Protein AF-A0A452QLM2-F1 (afdb_monomer)

Radius of gyration: 56.86 Å; Cα contacts (8 Å, |Δi|>4): 122; chains: 1; bounding box: 123×27×184 Å

Foldseek 3Di:
DVPVVVLVVLLVVLVVVLVVLVVVLVVVLVVVVVVLVVVLVVCPPPPPDDSVVSVVVSVVVVVVVVVVSVVSNVVSVVVSVVSNVVSVVVVVVVVVVVVVVLVVVLVVLLVVLLVVLVVVCVDCCLLPNVQLVVLVVVLVVVLVVLVVVLVVLVVCVVVCDPPNPAPVVLVVSLVVSVVSLVVSLVSLVVSLVSNVVSNVVSLVVLVVSLVVSLVVSVVVVSDDNVRSCVSSVPRSVVSSVVSVVVVVVVSVVSVVVSVVVSVVSVVVSVVVSVVSNVVNVVNVVVVVVVVVVVVVVVVVVVVVVVVVVVVVVVVD

pLDDT: mean 91.91, std 6.72, range [49.38, 97.56]

Nearest PDB structures (foldseek):
  7sqc-assembly1_W0  TM=5.193E-01  e=1.456E-03  Chlamydomonas reinhardtii
  4tql-assembly1_A  TM=3.313E-01  e=5.085E-02  synthetic construct
  7sqc-assembly1_1K  TM=2.926E-01  e=1.196E+00  Chlamydomonas reinhardtii
  6mrt-assembly1_A  TM=2.199E-01  e=6.953E-01  Escherichia coli K-12
  7sqc-assembly1_1Y  TM=2.474E-01  e=9.048E+00  Chlamydomonas reinhardtii

Mean predicted aligned error: 10.93 Å

Organism: Ursus americanus (NCBI:txid9643)

InterPro domains:
  IPR028089 Domain of unknown function DUF4455 [PF14643] (2-310)

Secondary structure (DSSP, 8-state):
-HHHHHHHHHHHHHHHHHHHHHHHHHHHHHHHHHHHHHHHHHHHHH-SS-HHHHHHHHHHHHHHHHHHHHHHHHHHHHHHHHHHHHHHHHHHHHHHHHHHHHHHHHHHHHHHHHHHHHHHHHSHHHHS-HHHHHHHHHHHHHHHHHHHHHHHHHHGGGGGSTTS--HHHHHHHHHHHHHHHHHHHHHHHHHHHHHHHHHHHHHHHHHHHHHHHHHHHHHTSSS-HHHHHHHIIIIIHHHHHHHHHHHHHHHHHHHHHHHHHHHHHHHHHHHHHHHHHHHHHHHHHHHHHHHHHHHHHHHHHHHHHHHHHHHHHH--

Structure (mmCIF, N/CA/C/O backbone):
data_AF-A0A452QLM2-F1
#
_entry.id   AF-A0A452QLM2-F1
#
loop_
_atom_site.group_PDB
_atom_site.id
_atom_site.type_symbol
_atom_site.label_atom_id
_atom_site.label_alt_id
_atom_site.label_comp_id
_atom_site.label_asym_id
_atom_site.label_entity_id
_atom_site.label_seq_id
_atom_site.pdbx_PDB_ins_code
_atom_site.Cartn_x
_atom_site.Cartn_y
_atom_site.Cartn_z
_atom_site.occupancy
_atom_site.B_iso_or_equiv
_atom_site.auth_seq_id
_atom_site.auth_comp_id
_atom_site.auth_asym_id
_atom_site.auth_atom_id
_atom_site.pdbx_PDB_model_num
ATOM 1 N N . MET A 1 1 ? -24.403 10.105 29.508 1.00 52.91 1 MET A N 1
ATOM 2 C CA . MET A 1 1 ? -24.702 10.985 30.658 1.00 52.91 1 MET A CA 1
ATOM 3 C C . MET A 1 1 ? -25.970 10.545 31.390 1.00 52.91 1 MET A C 1
ATOM 5 O O . MET A 1 1 ? -25.862 10.154 32.537 1.00 52.91 1 MET A O 1
ATOM 9 N N . GLN A 1 2 ? -27.115 10.417 30.709 1.00 69.50 2 GLN A N 1
ATOM 10 C CA . GLN A 1 2 ? -28.420 10.118 31.337 1.00 69.50 2 GLN A CA 1
ATOM 11 C C . GLN A 1 2 ? -28.533 8.796 32.138 1.00 69.50 2 GLN A C 1
ATOM 13 O O . GLN A 1 2 ? -29.301 8.725 33.091 1.00 69.50 2 GLN A O 1
ATOM 18 N N . LEU A 1 3 ? -27.801 7.731 31.778 1.00 78.31 3 LEU A N 1
ATOM 19 C CA . LEU A 1 3 ? -27.913 6.423 32.455 1.00 78.31 3 LEU A CA 1
ATOM 20 C C . LEU A 1 3 ? -27.154 6.356 33.790 1.00 78.31 3 LEU A C 1
ATOM 22 O O . LEU A 1 3 ? -27.662 5.783 34.748 1.00 78.31 3 LEU A O 1
ATOM 26 N N . ALA A 1 4 ? -25.967 6.965 33.861 1.00 81.25 4 ALA A N 1
ATOM 27 C CA . ALA A 1 4 ? -25.178 7.021 35.092 1.00 81.25 4 ALA A CA 1
ATOM 28 C C . ALA A 1 4 ? -25.883 7.878 36.155 1.00 81.25 4 ALA A C 1
ATOM 30 O O . ALA A 1 4 ? -26.009 7.466 37.305 1.00 81.25 4 ALA A O 1
ATOM 31 N N . GLU A 1 5 ? -26.438 9.021 35.740 1.00 86.38 5 GLU A N 1
ATOM 32 C CA . GLU A 1 5 ? -27.254 9.891 36.595 1.00 86.38 5 GLU A CA 1
ATOM 33 C C . GLU A 1 5 ? -28.509 9.170 37.108 1.00 86.38 5 GLU A C 1
ATOM 35 O O . GLU A 1 5 ? -28.853 9.282 38.283 1.00 86.38 5 GLU A O 1
ATOM 40 N N . LYS A 1 6 ? -29.164 8.363 36.261 1.00 88.69 6 LYS A N 1
ATOM 41 C CA . LYS A 1 6 ? -30.329 7.561 36.659 1.00 88.69 6 LYS A CA 1
ATOM 42 C C . LYS A 1 6 ? -29.989 6.548 37.757 1.00 88.69 6 LYS A C 1
ATOM 44 O O . LYS A 1 6 ? -30.723 6.464 38.739 1.00 88.69 6 LYS A O 1
ATOM 49 N N . PHE A 1 7 ? -28.896 5.795 37.612 1.00 90.31 7 PHE A N 1
ATOM 50 C CA . PHE A 1 7 ? -28.472 4.839 38.643 1.00 90.31 7 PHE A CA 1
ATOM 51 C C . PHE A 1 7 ? -28.017 5.542 39.923 1.00 90.31 7 PHE A C 1
ATOM 53 O O . PHE A 1 7 ? -28.287 5.055 41.019 1.00 90.31 7 PHE A O 1
ATOM 60 N N . GLN A 1 8 ? -27.386 6.711 39.810 1.00 91.25 8 GLN A N 1
ATOM 61 C CA . GLN A 1 8 ? -27.035 7.530 40.967 1.00 91.25 8 GLN A CA 1
ATOM 62 C C . GLN A 1 8 ? -28.283 8.001 41.726 1.00 91.25 8 GLN A C 1
ATOM 64 O O . GLN A 1 8 ? -28.339 7.860 42.947 1.00 91.25 8 GLN A O 1
ATOM 69 N N . PHE A 1 9 ? -29.305 8.483 41.014 1.00 92.38 9 PHE A N 1
ATOM 70 C CA . PHE A 1 9 ? -30.576 8.890 41.610 1.00 92.38 9 PHE A CA 1
ATOM 71 C C . PHE A 1 9 ? -31.308 7.712 42.269 1.00 92.38 9 PHE A C 1
ATOM 73 O O . PHE A 1 9 ? -31.801 7.838 43.385 1.00 92.38 9 PHE A O 1
ATOM 80 N N . GLN A 1 10 ? -31.323 6.537 41.630 1.00 91.75 10 GLN A N 1
ATOM 81 C CA . GLN A 1 10 ? -31.912 5.326 42.215 1.00 91.75 10 GLN A CA 1
ATOM 82 C C . GLN A 1 10 ? -31.205 4.898 43.506 1.00 91.75 10 GLN A C 1
ATOM 84 O O . GLN A 1 10 ? -31.872 4.625 44.500 1.00 91.75 10 GLN A O 1
ATOM 89 N N . LYS A 1 11 ? -29.866 4.891 43.528 1.00 94.38 11 LYS A N 1
ATOM 90 C CA . LYS A 1 11 ? -29.089 4.575 44.739 1.00 94.38 11 LYS A CA 1
ATOM 91 C C . LYS A 1 11 ? -29.364 5.567 45.868 1.00 94.38 11 LYS A C 1
ATOM 93 O O . LYS A 1 11 ? -29.429 5.158 47.023 1.00 94.38 11 LYS A O 1
ATOM 98 N N . GLN A 1 12 ? -29.526 6.848 45.539 1.00 94.56 12 GLN A N 1
ATOM 99 C CA . GLN A 1 12 ? -29.862 7.884 46.512 1.00 94.56 12 GLN A CA 1
ATOM 100 C C . GLN A 1 12 ? -31.277 7.686 47.075 1.00 94.56 12 GLN A C 1
ATOM 102 O O . GLN A 1 12 ? -31.438 7.647 48.290 1.00 94.56 12 GLN A O 1
ATOM 107 N N . GLY A 1 13 ? -32.270 7.432 46.219 1.00 95.00 13 GLY A N 1
ATOM 108 C CA . GLY A 1 13 ? -33.637 7.142 46.661 1.00 95.00 13 GLY A CA 1
ATOM 109 C C . GLY A 1 13 ? -33.745 5.880 47.527 1.00 95.00 13 GLY A C 1
ATOM 110 O O . GLY A 1 13 ? -34.537 5.848 48.463 1.00 95.00 13 GLY A O 1
ATOM 111 N N . ILE A 1 14 ? -32.923 4.852 47.274 1.00 95.44 14 ILE A N 1
ATOM 112 C CA . ILE A 1 14 ? -32.859 3.652 48.128 1.00 95.44 14 ILE A CA 1
ATOM 113 C C . ILE A 1 14 ? -32.315 3.990 49.525 1.00 95.44 14 ILE A C 1
ATOM 115 O O . ILE A 1 14 ? -32.819 3.454 50.508 1.00 95.44 14 ILE A O 1
ATOM 119 N N . LYS A 1 15 ? -31.316 4.877 49.630 1.00 95.00 15 LYS A N 1
ATOM 120 C CA . LYS A 1 15 ? -30.782 5.329 50.927 1.00 95.00 15 LYS A CA 1
ATOM 121 C C . LYS A 1 15 ? -31.802 6.152 51.706 1.00 95.00 15 LYS A C 1
ATOM 123 O O . LYS A 1 15 ? -32.023 5.882 52.876 1.00 95.00 15 LYS A O 1
ATOM 128 N N . GLU A 1 16 ? -32.458 7.098 51.040 1.00 96.19 16 GLU A N 1
ATOM 129 C CA . GLU A 1 16 ? -33.509 7.921 51.653 1.00 96.19 16 GLU A CA 1
ATOM 130 C C . GLU A 1 16 ? -34.682 7.059 52.141 1.00 96.19 16 GLU A C 1
ATOM 132 O O . GLU A 1 16 ? -35.224 7.287 53.221 1.00 96.19 16 GLU A O 1
ATOM 137 N N . LEU A 1 17 ? -35.051 6.024 51.376 1.00 95.56 17 LEU A N 1
ATOM 138 C CA . LEU A 1 17 ? -36.063 5.053 51.787 1.00 95.56 17 LEU A CA 1
ATOM 139 C C . LEU A 1 17 ? -35.625 4.243 53.018 1.00 95.56 17 LEU A C 1
ATOM 141 O O . LEU A 1 17 ? -36.441 4.028 53.912 1.00 95.56 17 LEU A O 1
ATOM 145 N N . ASP A 1 18 ? -34.371 3.787 53.067 1.00 96.44 18 ASP A N 1
ATOM 146 C CA . ASP A 1 18 ? -33.825 3.052 54.216 1.00 96.44 18 ASP A CA 1
ATOM 147 C C . ASP A 1 18 ? -33.837 3.909 55.486 1.00 96.44 18 ASP A C 1
ATOM 149 O O . ASP A 1 18 ? -34.356 3.472 56.513 1.00 96.44 18 ASP A O 1
ATOM 153 N N . GLU A 1 19 ? -33.375 5.159 55.392 1.00 95.38 19 GLU A N 1
ATOM 154 C CA . GLU A 1 19 ? -33.403 6.132 56.490 1.00 95.38 19 GLU A CA 1
ATOM 155 C C . GLU A 1 19 ? -34.836 6.372 56.988 1.00 95.38 19 GLU A C 1
ATOM 157 O O . GLU A 1 19 ? -35.109 6.231 58.183 1.00 95.38 19 GLU A O 1
ATOM 162 N N . ALA A 1 20 ? -35.783 6.625 56.079 1.00 96.31 20 ALA A N 1
ATOM 163 C CA . ALA A 1 20 ? -37.185 6.846 56.432 1.00 96.31 20 ALA A CA 1
ATOM 164 C C . ALA A 1 20 ? -37.831 5.620 57.108 1.00 96.31 20 ALA A C 1
ATOM 166 O O . ALA A 1 20 ? -38.599 5.762 58.066 1.00 96.31 20 ALA A O 1
ATOM 167 N N . LEU A 1 21 ? -37.525 4.403 56.639 1.00 95.44 21 LEU A N 1
ATOM 168 C CA . LEU A 1 21 ? -38.015 3.160 57.244 1.00 95.44 21 LEU A CA 1
ATOM 169 C C . LEU A 1 21 ? -37.389 2.916 58.624 1.00 95.44 21 LEU A C 1
ATOM 171 O O . LEU A 1 21 ? -38.090 2.493 59.548 1.00 95.44 21 LEU A O 1
ATOM 175 N N . TYR A 1 22 ? -36.098 3.214 58.787 1.00 93.31 22 TYR A N 1
ATOM 176 C CA . TYR A 1 22 ? -35.410 3.136 60.074 1.00 93.31 22 TYR A CA 1
ATOM 177 C C . TYR A 1 22 ? -35.996 4.109 61.098 1.00 93.31 22 TYR A C 1
ATOM 179 O O . TYR A 1 22 ? -36.289 3.705 62.228 1.00 93.31 22 TYR A O 1
ATOM 187 N N . GLU A 1 23 ? -36.206 5.369 60.714 1.00 94.75 23 GLU A N 1
ATOM 188 C CA . GLU A 1 23 ? -36.804 6.392 61.575 1.00 94.75 23 GLU A CA 1
ATOM 189 C C . GLU A 1 23 ? -38.240 6.039 61.970 1.00 94.75 23 GLU A C 1
ATOM 191 O O . GLU A 1 23 ? -38.608 6.132 63.147 1.00 94.75 23 GLU A O 1
ATOM 196 N N . ALA A 1 24 ? -39.048 5.572 61.013 1.00 94.38 24 ALA A N 1
ATOM 197 C CA . ALA A 1 24 ? -40.410 5.124 61.279 1.00 94.38 24 ALA A CA 1
ATOM 198 C C . ALA A 1 24 ? -40.430 3.978 62.301 1.00 94.38 24 ALA A C 1
ATOM 200 O O . ALA A 1 24 ? -41.245 3.984 63.231 1.00 94.38 24 ALA A O 1
ATOM 201 N N . GLU A 1 25 ? -39.504 3.026 62.176 1.00 93.88 25 GLU A N 1
ATOM 202 C CA . GLU A 1 25 ? -39.452 1.869 63.061 1.00 93.88 25 GLU A CA 1
ATOM 203 C C . GLU A 1 25 ? -38.875 2.187 64.444 1.00 93.88 25 GLU A C 1
ATOM 205 O O . GLU A 1 25 ? -39.290 1.604 65.452 1.00 93.88 25 GLU A O 1
ATOM 210 N N . PHE A 1 26 ? -37.981 3.170 64.523 1.00 91.88 26 PHE A N 1
ATOM 211 C CA . PHE A 1 26 ? -37.535 3.741 65.788 1.00 91.88 26 PHE A CA 1
ATOM 212 C C . PHE A 1 26 ? -38.680 4.475 66.505 1.00 91.88 26 PHE A C 1
ATOM 214 O O . PHE A 1 26 ? -38.970 4.186 67.668 1.00 91.88 26 PHE A O 1
ATOM 221 N N . SER A 1 27 ? -39.415 5.333 65.788 1.00 94.62 27 SER A N 1
ATOM 222 C CA . SER A 1 27 ? -40.596 6.030 66.315 1.00 94.62 27 SER A CA 1
ATOM 223 C C . SER A 1 27 ? -41.670 5.052 66.807 1.00 94.62 27 SER A C 1
ATOM 225 O O . SER A 1 27 ? -42.299 5.269 67.849 1.00 94.62 27 SER A O 1
ATOM 227 N N . ARG A 1 28 ? -41.874 3.938 66.090 1.00 93.62 28 ARG A N 1
ATOM 228 C CA . ARG A 1 28 ? -42.806 2.878 66.494 1.00 93.62 28 ARG A CA 1
ATOM 229 C C . ARG A 1 28 ? -42.383 2.220 67.806 1.00 93.62 28 ARG A C 1
ATOM 231 O O . ARG A 1 28 ? -43.231 2.039 68.681 1.00 93.62 28 ARG A O 1
ATOM 238 N N . ALA A 1 29 ? -41.097 1.904 67.966 1.00 93.56 29 ALA A N 1
ATOM 239 C CA . ALA A 1 29 ? -40.564 1.325 69.198 1.00 93.56 29 ALA A CA 1
ATOM 240 C C . ALA A 1 29 ? -40.774 2.252 70.412 1.00 93.56 29 ALA A C 1
ATOM 242 O O . ALA A 1 29 ? -41.227 1.793 71.464 1.00 93.56 29 ALA A O 1
ATOM 243 N N . ASP A 1 30 ? -40.534 3.557 70.257 1.00 93.12 30 ASP A N 1
ATOM 244 C CA . ASP A 1 30 ? -40.755 4.543 71.324 1.00 93.12 30 ASP A CA 1
ATOM 245 C C . ASP A 1 30 ? -42.234 4.668 71.715 1.00 93.12 30 ASP A C 1
ATOM 247 O O . ASP A 1 30 ? -42.578 4.679 72.904 1.00 93.12 30 ASP A O 1
ATOM 251 N N . LYS A 1 31 ? -43.139 4.689 70.727 1.00 94.12 31 LYS A N 1
ATOM 252 C CA . LYS A 1 31 ? -44.588 4.694 70.977 1.00 94.12 31 LYS A CA 1
ATOM 253 C C . LYS A 1 31 ? -45.024 3.433 71.719 1.00 94.12 31 LYS A C 1
ATOM 255 O O . LYS A 1 31 ? -45.700 3.545 72.741 1.00 94.12 31 LYS A O 1
ATOM 260 N N . LEU A 1 32 ? -44.595 2.250 71.276 1.00 93.25 32 LEU A N 1
ATOM 261 C CA . LEU A 1 32 ? -44.911 0.976 71.935 1.00 93.25 32 LEU A CA 1
ATOM 262 C C . LEU A 1 32 ? -44.406 0.937 73.382 1.00 93.25 32 LEU A C 1
ATOM 264 O O . LEU A 1 32 ? -45.142 0.529 74.279 1.00 93.25 32 LEU A O 1
ATOM 268 N N . LYS A 1 33 ? -43.199 1.453 73.640 1.00 92.44 33 LYS A N 1
ATOM 269 C CA . LYS A 1 33 ? -42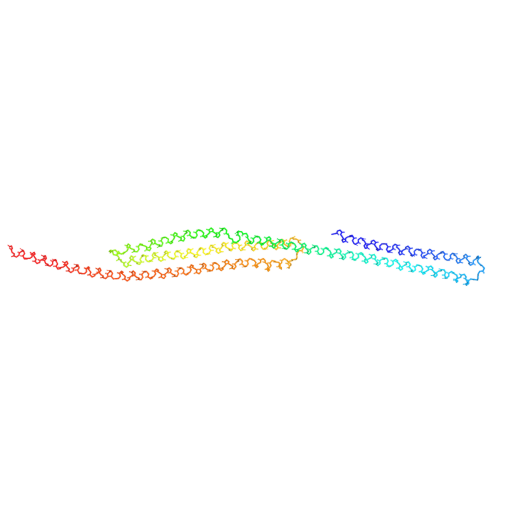.651 1.599 74.995 1.00 92.44 33 LYS A CA 1
ATOM 270 C C . LYS A 1 33 ? -43.530 2.485 75.881 1.00 92.44 33 LYS A C 1
ATOM 272 O O . LYS A 1 33 ? -43.777 2.135 77.035 1.00 92.44 33 LYS A O 1
ATOM 277 N N . SER A 1 34 ? -44.002 3.622 75.366 1.00 93.38 34 SER A N 1
ATOM 278 C CA . SER A 1 34 ? -44.894 4.520 76.116 1.00 93.38 34 SER A CA 1
ATOM 279 C C . SER A 1 34 ? -46.239 3.862 76.449 1.00 93.38 34 SER A C 1
ATOM 281 O O . SER A 1 34 ? -46.730 3.984 77.571 1.00 93.38 34 SER A O 1
ATOM 283 N N . VAL A 1 35 ? -46.792 3.097 75.503 1.00 93.56 35 VAL A N 1
ATOM 284 C CA . VAL A 1 35 ? -48.049 2.362 75.665 1.00 93.56 35 VAL A CA 1
ATOM 285 C C . VAL A 1 35 ? -47.899 1.261 76.712 1.00 93.56 35 VAL A C 1
ATOM 287 O O . VAL A 1 35 ? -48.704 1.202 77.638 1.00 93.56 35 VAL A O 1
ATOM 290 N N . LEU A 1 36 ? -46.843 0.444 76.630 1.00 91.81 36 LEU A N 1
ATOM 291 C CA . LEU A 1 36 ? -46.572 -0.611 77.611 1.00 91.81 36 LEU A CA 1
ATOM 292 C C . LEU A 1 36 ? -46.442 -0.047 79.030 1.00 91.81 36 LEU A C 1
ATOM 294 O O . LEU A 1 36 ? -47.068 -0.575 79.942 1.00 91.81 36 LEU A O 1
ATOM 298 N N . LYS A 1 37 ? -45.718 1.067 79.217 1.00 91.56 37 LYS A N 1
ATOM 299 C CA . LYS A 1 37 ? -45.625 1.747 80.524 1.00 91.56 37 LYS A CA 1
ATOM 300 C C . LYS A 1 37 ? -46.993 2.162 81.065 1.00 91.56 37 LYS A C 1
ATOM 302 O O . LYS A 1 37 ? -47.294 1.905 82.224 1.00 91.56 37 LYS A O 1
ATOM 307 N N . LYS A 1 38 ? -47.839 2.755 80.220 1.00 93.25 38 LYS A N 1
ATOM 308 C CA . LYS A 1 38 ? -49.197 3.152 80.610 1.00 93.25 38 LYS A CA 1
ATOM 309 C C . LYS A 1 38 ? -50.039 1.945 81.037 1.00 93.25 38 LYS A C 1
ATOM 311 O O . LYS A 1 38 ? -50.770 2.027 82.018 1.00 93.25 38 LYS A O 1
ATOM 316 N N . TYR A 1 39 ? -49.944 0.827 80.316 1.00 89.75 39 TYR A N 1
ATOM 317 C CA . TYR A 1 39 ? -50.685 -0.386 80.663 1.00 89.75 39 TYR A CA 1
ATOM 318 C C . TYR A 1 39 ? -50.158 -1.070 81.928 1.00 89.75 39 TYR A C 1
ATOM 320 O O . TYR A 1 39 ? -50.979 -1.589 82.678 1.00 89.75 39 TYR A O 1
ATOM 328 N N . VAL A 1 40 ? -48.852 -1.006 82.223 1.00 91.44 40 VAL A N 1
ATOM 329 C CA . VAL A 1 40 ? -48.303 -1.433 83.528 1.00 91.44 40 VAL A CA 1
ATOM 330 C C . VAL A 1 40 ? -49.020 -0.696 84.657 1.00 91.44 40 VAL A C 1
ATOM 332 O O . VAL A 1 40 ? -49.598 -1.338 85.527 1.00 91.44 40 VAL A O 1
ATOM 335 N N . GLU A 1 41 ? -49.060 0.640 84.601 1.00 89.12 41 GLU A N 1
ATOM 336 C CA . GLU A 1 41 ? -49.680 1.464 85.648 1.00 89.12 41 GLU A CA 1
ATOM 337 C C . GLU A 1 41 ? -51.180 1.192 85.814 1.00 89.12 41 GLU A C 1
ATOM 339 O O . GLU A 1 41 ? -51.704 1.237 86.927 1.00 89.12 41 GLU A O 1
ATOM 344 N N . ILE A 1 42 ? -51.893 0.945 84.710 1.00 89.31 42 ILE A N 1
ATOM 345 C CA . ILE A 1 42 ? -53.324 0.622 84.747 1.00 89.31 42 ILE A CA 1
ATOM 346 C C . ILE A 1 42 ? -53.526 -0.749 85.394 1.00 89.31 42 ILE A C 1
ATOM 348 O O . ILE A 1 42 ? -54.303 -0.862 86.337 1.00 89.31 42 ILE A O 1
ATOM 352 N N . ILE A 1 43 ? -52.808 -1.774 84.928 1.00 87.88 43 ILE A N 1
ATOM 353 C CA . ILE A 1 43 ? -52.969 -3.150 85.407 1.00 87.88 43 ILE A CA 1
ATOM 354 C C . ILE A 1 43 ? -52.548 -3.262 86.879 1.00 87.88 43 ILE A C 1
ATOM 356 O O . ILE A 1 43 ? -53.263 -3.904 87.644 1.00 87.88 43 ILE A O 1
ATOM 360 N N . GLU A 1 44 ? -51.477 -2.590 87.315 1.00 85.88 44 GLU A N 1
ATOM 361 C CA . GLU A 1 44 ? -51.093 -2.523 88.737 1.00 85.88 44 GLU A CA 1
ATOM 362 C C . GLU A 1 44 ? -52.213 -1.939 89.620 1.00 85.88 44 GLU A C 1
ATOM 364 O O . GLU A 1 44 ? -52.372 -2.360 90.762 1.00 85.88 44 GLU A O 1
ATOM 369 N N . LYS A 1 45 ? -53.004 -0.985 89.107 1.00 86.38 45 LYS A N 1
ATOM 370 C CA . LYS A 1 45 ?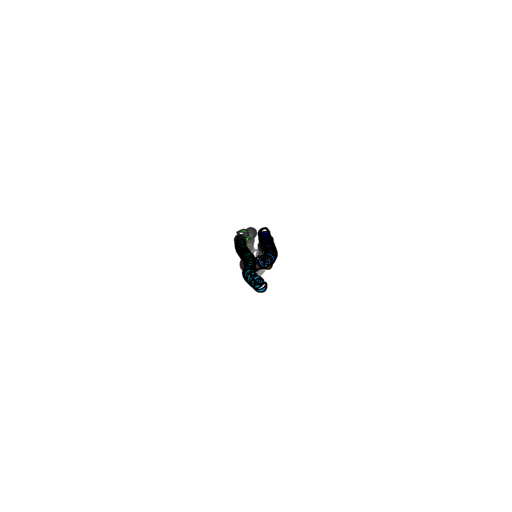 -54.078 -0.319 89.868 1.00 86.38 45 LYS A CA 1
ATOM 371 C C . LYS A 1 45 ? -55.417 -1.049 89.827 1.00 86.38 45 LYS A C 1
ATOM 373 O O . LYS A 1 45 ? -56.204 -0.904 90.758 1.00 86.38 45 LYS A O 1
ATOM 378 N N . THR A 1 46 ? -55.721 -1.756 88.739 1.00 85.00 46 THR A N 1
ATOM 379 C CA . THR A 1 46 ? -57.062 -2.322 88.505 1.00 85.00 46 THR A CA 1
ATOM 380 C C . THR A 1 46 ? -57.117 -3.840 88.572 1.00 85.00 46 THR A C 1
ATOM 382 O O . THR A 1 46 ? -58.211 -4.393 88.661 1.00 85.00 46 THR A O 1
ATOM 385 N N . SER A 1 47 ? -55.982 -4.534 88.480 1.00 76.06 47 SER A N 1
ATOM 386 C CA . SER A 1 47 ? -55.957 -5.996 88.551 1.00 76.06 47 SER A CA 1
ATOM 387 C C . SER A 1 47 ? -55.779 -6.485 89.989 1.00 76.06 47 SER A C 1
ATOM 389 O O . SER A 1 47 ? -55.101 -5.858 90.794 1.00 76.06 47 SER A O 1
ATOM 391 N N . TYR A 1 48 ? -56.354 -7.647 90.302 1.00 81.06 48 TYR A N 1
ATOM 392 C CA . TYR A 1 48 ? -56.123 -8.360 91.566 1.00 81.06 48 TYR A CA 1
ATOM 393 C C . TYR A 1 48 ? -54.802 -9.161 91.562 1.00 81.06 48 TYR A C 1
ATOM 395 O O . TYR A 1 48 ? -54.635 -10.079 92.363 1.00 81.06 48 TYR A O 1
ATOM 403 N N . LEU A 1 49 ? -53.887 -8.875 90.627 1.00 80.75 49 LEU A N 1
ATOM 404 C CA . LEU A 1 49 ? -52.601 -9.562 90.498 1.00 80.75 49 LEU A CA 1
ATOM 405 C C . LEU A 1 49 ? -51.562 -8.936 91.432 1.00 80.75 49 LEU A C 1
ATOM 407 O O . LEU A 1 49 ? -51.538 -7.723 91.636 1.00 80.75 49 LEU A O 1
ATOM 411 N N . MET A 1 50 ? -50.657 -9.762 91.959 1.00 82.81 50 MET A N 1
ATOM 412 C CA . MET A 1 50 ? -49.494 -9.257 92.685 1.00 82.81 50 MET A CA 1
ATOM 413 C C . MET A 1 50 ? -48.551 -8.553 91.706 1.00 82.81 50 MET A C 1
ATOM 415 O O . MET A 1 50 ? -48.403 -8.968 90.556 1.00 82.81 50 MET A O 1
ATOM 419 N N . GLN A 1 51 ? -47.869 -7.507 92.169 1.00 83.50 51 GLN A N 1
ATOM 420 C CA . GLN A 1 51 ? -46.972 -6.689 91.345 1.00 83.50 51 GLN A CA 1
ATOM 421 C C . GLN A 1 51 ? -45.994 -7.506 90.461 1.00 83.50 51 GLN A C 1
ATOM 423 O O . GLN A 1 51 ? -45.877 -7.209 89.271 1.00 83.50 51 GL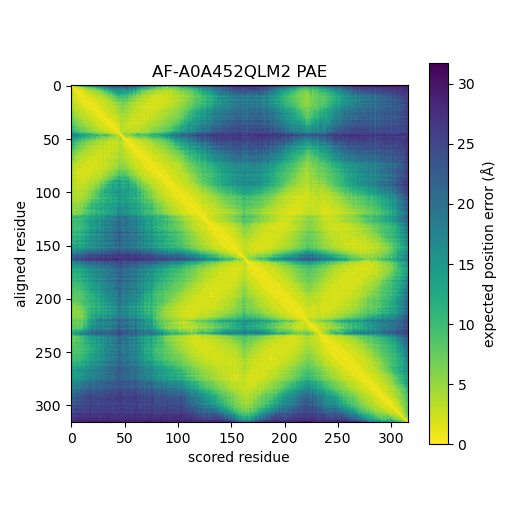N A O 1
ATOM 428 N N . PRO A 1 52 ? -45.344 -8.582 90.962 1.00 86.94 52 PRO A N 1
ATOM 429 C CA . PRO A 1 52 ? -44.457 -9.415 90.145 1.00 86.94 52 PRO A CA 1
ATOM 430 C C . PRO A 1 52 ? -45.150 -10.094 88.954 1.00 86.94 52 PRO A C 1
ATOM 432 O O . PRO A 1 52 ? -44.526 -10.280 87.907 1.00 86.94 52 PRO A O 1
ATOM 435 N N . ASP A 1 53 ? -46.428 -10.448 89.089 1.00 86.94 53 ASP A N 1
ATOM 436 C CA . ASP A 1 53 ? -47.195 -11.127 88.042 1.00 86.94 53 ASP A CA 1
ATOM 437 C C . ASP A 1 53 ? -47.599 -10.156 86.926 1.00 86.94 53 ASP A C 1
ATOM 439 O O . ASP A 1 53 ? -47.543 -10.511 85.747 1.00 86.94 53 ASP A O 1
ATOM 443 N N . VAL A 1 54 ? -47.897 -8.898 87.276 1.00 86.38 54 VAL A N 1
ATOM 444 C CA . VAL A 1 54 ? -48.122 -7.814 86.304 1.00 86.38 54 VAL A CA 1
ATOM 445 C C . VAL A 1 54 ? -46.860 -7.560 85.474 1.00 86.38 54 VAL A C 1
ATOM 447 O O . VAL A 1 54 ? -46.925 -7.513 84.244 1.00 86.38 54 VAL A O 1
ATOM 450 N N . TYR A 1 55 ? -45.690 -7.479 86.116 1.00 87.50 55 TYR A N 1
ATOM 451 C CA . TYR A 1 55 ? -44.417 -7.325 85.404 1.00 87.50 55 TYR A CA 1
ATOM 452 C C . TYR A 1 55 ? -44.081 -8.533 84.523 1.00 87.50 55 TYR A C 1
ATOM 454 O O . TYR A 1 55 ? -43.573 -8.348 83.418 1.00 87.50 55 TYR A O 1
ATOM 462 N N . ARG A 1 56 ? -44.380 -9.766 84.959 1.00 90.31 56 ARG A N 1
ATOM 463 C CA . ARG A 1 56 ? -44.197 -10.973 84.130 1.00 90.31 56 ARG A CA 1
ATOM 464 C C . ARG A 1 56 ? -45.074 -10.954 82.881 1.00 90.31 56 ARG A C 1
ATOM 466 O O . ARG A 1 56 ? -44.573 -11.255 81.796 1.00 90.31 56 ARG A O 1
ATOM 473 N N . LEU A 1 57 ? -46.344 -10.573 83.017 1.00 89.31 57 LEU A N 1
ATOM 474 C CA . LEU A 1 57 ? -47.265 -10.440 81.887 1.00 89.31 57 LEU A CA 1
ATOM 475 C C . LEU A 1 57 ? -46.745 -9.408 80.877 1.00 89.31 57 LEU A C 1
ATOM 477 O O . LEU A 1 57 ? -46.606 -9.712 79.693 1.00 89.31 57 LEU A O 1
ATOM 481 N N . ILE A 1 58 ? -46.376 -8.219 81.358 1.00 90.81 58 ILE A N 1
ATOM 482 C CA . ILE A 1 58 ? -45.868 -7.138 80.508 1.00 90.81 58 ILE A CA 1
ATOM 483 C C . ILE A 1 58 ? -44.543 -7.517 79.848 1.00 90.81 58 ILE A C 1
ATOM 485 O O . ILE A 1 58 ? -44.359 -7.232 78.670 1.00 90.81 58 ILE A O 1
ATOM 489 N N . ASN A 1 59 ? -43.632 -8.181 80.561 1.00 90.44 59 ASN A N 1
ATOM 490 C CA . ASN A 1 59 ? -42.383 -8.657 79.965 1.00 90.44 59 ASN A CA 1
ATOM 491 C C . ASN A 1 59 ? -42.626 -9.687 78.862 1.00 90.44 59 ASN A C 1
ATOM 493 O O . ASN A 1 59 ? -41.923 -9.665 77.855 1.00 90.44 59 ASN A O 1
ATOM 497 N N . THR A 1 60 ? -43.615 -10.567 79.030 1.00 93.19 60 THR A N 1
ATOM 498 C CA . THR A 1 60 ? -43.974 -11.560 78.009 1.00 93.19 60 THR A CA 1
ATOM 499 C C . THR A 1 60 ? -44.489 -10.865 76.748 1.00 93.19 60 THR A C 1
ATOM 501 O O . THR A 1 60 ? -44.002 -11.138 75.652 1.00 93.19 60 THR A O 1
ATOM 504 N N . GLU A 1 61 ? -45.387 -9.890 76.903 1.00 92.25 61 GLU A N 1
ATOM 505 C CA . GLU A 1 61 ? -45.921 -9.109 75.782 1.00 92.25 61 GLU A CA 1
ATOM 506 C C . GLU A 1 61 ? -44.836 -8.246 75.113 1.00 92.25 61 GLU A C 1
ATOM 508 O O . GLU A 1 61 ? -44.696 -8.220 73.889 1.00 92.25 61 GLU A O 1
ATOM 513 N N . ALA A 1 62 ? -43.987 -7.595 75.915 1.00 92.50 62 ALA A N 1
ATOM 514 C CA . ALA A 1 62 ? -42.845 -6.830 75.429 1.00 92.50 62 ALA A CA 1
ATOM 515 C C . ALA A 1 62 ? -41.863 -7.711 74.646 1.00 92.50 62 ALA A C 1
ATOM 517 O O . ALA A 1 62 ? -41.298 -7.256 73.653 1.00 92.50 62 ALA A O 1
ATOM 518 N N . MET A 1 63 ? -41.669 -8.971 75.048 1.00 93.44 63 MET A N 1
ATOM 519 C CA . MET A 1 63 ? -40.823 -9.920 74.325 1.00 93.44 63 MET A CA 1
ATOM 520 C C . MET A 1 63 ? -41.389 -10.235 72.935 1.00 93.44 63 MET A C 1
ATOM 522 O O . MET A 1 63 ? -40.641 -10.168 71.959 1.00 93.44 63 MET A O 1
ATOM 526 N N . VAL A 1 64 ? -42.696 -10.500 72.826 1.00 94.06 64 VAL A N 1
ATOM 527 C CA . VAL A 1 64 ? -43.376 -10.738 71.537 1.00 94.06 64 VAL A CA 1
ATOM 528 C C . VAL A 1 64 ? -43.250 -9.515 70.621 1.00 94.06 64 VAL A C 1
ATOM 530 O O . VAL A 1 64 ? -42.864 -9.637 69.456 1.00 94.06 64 VAL A O 1
ATOM 533 N N . ILE A 1 65 ? -43.492 -8.318 71.161 1.00 93.75 65 ILE A N 1
ATOM 534 C CA . ILE A 1 65 ? -43.366 -7.053 70.427 1.00 93.75 65 ILE A CA 1
ATOM 535 C C . ILE A 1 65 ? -41.921 -6.814 69.968 1.00 93.75 65 ILE A C 1
ATOM 537 O O . ILE A 1 65 ? -41.685 -6.464 68.810 1.00 93.75 65 ILE A O 1
ATOM 541 N N . ASN A 1 66 ? -40.940 -7.030 70.846 1.00 93.38 66 ASN A N 1
ATOM 542 C CA . ASN A 1 66 ? -39.522 -6.882 70.516 1.00 93.38 66 ASN A CA 1
ATOM 543 C C . ASN A 1 66 ? -39.097 -7.856 69.415 1.00 93.38 66 ASN A C 1
ATOM 545 O O . ASN A 1 66 ? -38.336 -7.484 68.523 1.00 93.38 66 ASN A O 1
ATOM 549 N N . GLN A 1 67 ? -39.613 -9.084 69.436 1.00 94.69 67 GLN A N 1
ATOM 550 C CA . GLN A 1 67 ? -39.338 -10.073 68.402 1.00 94.69 67 GLN A CA 1
ATOM 551 C C . GLN A 1 67 ? -39.892 -9.634 67.037 1.00 94.69 67 GLN A C 1
ATOM 553 O O . GLN A 1 67 ? -39.196 -9.764 66.028 1.00 94.69 67 GLN A O 1
ATOM 558 N N . ALA A 1 68 ? -41.083 -9.028 67.003 1.00 93.62 68 ALA A N 1
ATOM 559 C CA . ALA A 1 68 ? -41.642 -8.435 65.788 1.00 93.62 68 ALA A CA 1
ATOM 560 C C . ALA A 1 68 ? -40.838 -7.212 65.300 1.00 93.62 68 ALA A C 1
ATOM 562 O O . ALA A 1 68 ? -40.556 -7.104 64.108 1.00 93.62 68 ALA A O 1
ATOM 563 N N . LEU A 1 69 ? -40.412 -6.317 66.202 1.00 93.56 69 LEU A N 1
ATOM 564 C CA . LEU A 1 69 ? -39.559 -5.163 65.869 1.00 93.56 69 LEU A CA 1
ATOM 565 C C . LEU A 1 69 ? -38.210 -5.601 65.279 1.00 93.56 69 LEU A C 1
ATOM 567 O O . LEU A 1 69 ? -37.749 -5.035 64.288 1.00 93.56 69 LEU A O 1
ATOM 571 N N . LEU A 1 70 ? -37.580 -6.628 65.854 1.00 93.75 70 LEU A N 1
ATOM 572 C CA . LEU A 1 70 ? -36.344 -7.205 65.320 1.00 93.75 70 LEU A CA 1
ATOM 573 C C . LEU A 1 70 ? -36.566 -7.854 63.949 1.00 93.75 70 LEU A C 1
ATOM 575 O O . LEU A 1 70 ? -35.730 -7.694 63.059 1.00 93.75 70 LEU A O 1
ATOM 579 N N . GLY A 1 71 ? -37.691 -8.552 63.766 1.00 95.75 71 GLY A N 1
ATOM 580 C CA . GLY A 1 71 ? -38.098 -9.105 62.474 1.00 95.75 71 GLY A CA 1
ATOM 581 C C . GLY A 1 71 ? -38.241 -8.024 61.403 1.00 95.75 71 GLY A C 1
ATOM 582 O O . GLY A 1 71 ? -37.672 -8.153 60.322 1.00 95.75 71 GLY A O 1
ATOM 583 N N . ASN A 1 72 ? -38.910 -6.920 61.733 1.00 94.75 72 ASN A N 1
ATOM 584 C CA . ASN A 1 72 ? -39.079 -5.783 60.834 1.00 94.75 72 ASN A CA 1
ATOM 585 C C . ASN A 1 72 ? -37.755 -5.097 60.496 1.00 94.75 72 ASN A C 1
ATOM 587 O O . ASN A 1 72 ? -37.484 -4.862 59.324 1.00 94.75 72 ASN A O 1
ATOM 591 N N . ARG A 1 73 ? -36.890 -4.831 61.484 1.00 93.50 73 ARG A N 1
ATOM 592 C CA . ARG A 1 73 ? -35.552 -4.264 61.229 1.00 93.50 73 ARG A CA 1
ATOM 593 C C . ARG A 1 73 ? -34.723 -5.155 60.308 1.00 93.50 73 ARG A C 1
ATOM 595 O O . ARG A 1 73 ? -34.061 -4.657 59.405 1.00 93.50 73 ARG A O 1
ATOM 602 N N . ARG A 1 74 ? -34.794 -6.478 60.498 1.00 95.62 74 ARG A N 1
ATOM 603 C CA . ARG A 1 74 ? -34.147 -7.441 59.599 1.00 95.62 74 ARG A CA 1
ATOM 604 C C . ARG A 1 74 ? -34.742 -7.385 58.192 1.00 95.62 74 ARG A C 1
ATOM 606 O O . ARG A 1 74 ? -33.987 -7.426 57.229 1.00 95.62 74 ARG A O 1
ATOM 613 N N . ALA A 1 75 ? -36.064 -7.274 58.068 1.00 95.81 75 ALA A N 1
ATOM 614 C CA . ALA A 1 75 ? -36.733 -7.153 56.776 1.00 95.81 75 ALA A CA 1
ATOM 615 C C . ALA A 1 75 ? -36.369 -5.846 56.049 1.00 95.81 75 ALA A C 1
ATOM 617 O O . ALA A 1 75 ? -36.115 -5.889 54.850 1.00 95.81 75 ALA A O 1
ATOM 618 N N . ILE A 1 76 ? -36.278 -4.717 56.765 1.00 95.06 76 ILE A N 1
ATOM 619 C CA . ILE A 1 76 ? -35.825 -3.423 56.225 1.00 95.06 76 ILE A CA 1
ATOM 620 C C . ILE A 1 76 ? -34.386 -3.547 55.708 1.00 95.06 76 ILE A C 1
ATOM 622 O O . ILE A 1 76 ? -34.130 -3.257 54.542 1.00 95.06 76 ILE A O 1
ATOM 626 N N . ALA A 1 77 ? -33.470 -4.083 56.522 1.00 94.75 77 ALA A N 1
ATOM 627 C CA . ALA A 1 77 ? -32.083 -4.294 56.105 1.00 94.75 77 ALA A CA 1
ATOM 628 C C . ALA A 1 77 ? -31.975 -5.227 54.883 1.00 94.75 77 ALA A C 1
ATOM 630 O O . ALA A 1 77 ? -31.203 -4.965 53.962 1.00 94.75 77 ALA A O 1
ATOM 631 N N . GLN A 1 78 ? -32.774 -6.299 54.838 1.00 96.88 78 GLN A N 1
ATOM 632 C CA . GLN A 1 78 ? -32.804 -7.207 53.692 1.00 96.88 78 GLN A CA 1
ATOM 633 C C . GLN A 1 78 ? -33.360 -6.528 52.435 1.00 96.88 78 GLN A C 1
ATOM 635 O O . GLN A 1 78 ? -32.843 -6.750 51.342 1.00 96.88 78 GLN A O 1
ATOM 640 N N . LEU A 1 79 ? -34.397 -5.697 52.576 1.00 96.31 79 LEU A N 1
ATOM 641 C CA . LEU A 1 79 ? -34.958 -4.922 51.474 1.00 96.31 79 LEU A CA 1
ATOM 642 C C . LEU A 1 79 ? -33.908 -3.975 50.887 1.00 96.31 79 LEU A C 1
ATOM 644 O O . LEU A 1 79 ? -33.741 -3.950 49.669 1.00 96.31 79 LEU A O 1
ATOM 648 N N . PHE A 1 80 ? -33.172 -3.253 51.736 1.00 95.38 80 PHE A N 1
ATOM 649 C CA . PHE A 1 80 ? -32.084 -2.380 51.301 1.00 95.38 80 PHE A CA 1
ATOM 650 C C . PHE A 1 80 ? -31.028 -3.147 50.498 1.00 95.38 80 PHE A C 1
ATOM 652 O O . PHE A 1 80 ? -30.685 -2.739 49.388 1.00 95.38 80 PHE A O 1
ATOM 659 N N . ILE A 1 81 ? -30.561 -4.287 51.021 1.00 96.12 81 ILE A N 1
ATOM 660 C CA . ILE A 1 81 ? -29.573 -5.136 50.339 1.00 96.12 81 ILE A CA 1
ATOM 661 C C . ILE A 1 81 ? -30.102 -5.587 48.976 1.00 96.12 81 ILE A C 1
ATOM 663 O O . ILE A 1 81 ? -29.425 -5.385 47.972 1.00 96.12 81 ILE A O 1
ATOM 667 N N . ASN A 1 82 ? -31.321 -6.128 48.923 1.00 96.75 82 ASN A N 1
ATOM 668 C CA . ASN A 1 82 ? -31.907 -6.641 47.684 1.00 96.75 82 ASN A CA 1
ATOM 669 C C . ASN A 1 82 ? -32.075 -5.541 46.625 1.00 96.75 82 ASN A C 1
ATOM 671 O O . ASN A 1 82 ? -31.783 -5.761 45.451 1.00 96.75 82 ASN A O 1
ATOM 675 N N . LEU A 1 83 ? -32.538 -4.351 47.025 1.00 96.31 83 LEU A N 1
ATOM 676 C CA . LEU A 1 83 ? -32.707 -3.217 46.114 1.00 96.31 83 LEU A CA 1
ATOM 677 C C . LEU A 1 83 ? -31.359 -2.691 45.611 1.00 96.31 83 LEU A C 1
ATOM 679 O O . LEU A 1 83 ? -31.215 -2.396 44.421 1.00 96.31 83 LEU A O 1
ATOM 683 N N . MET A 1 84 ? -30.367 -2.588 46.498 1.00 94.88 84 MET A N 1
ATOM 684 C CA . MET A 1 84 ? -29.023 -2.149 46.132 1.00 94.88 84 MET A CA 1
ATOM 685 C C . MET A 1 84 ? -28.357 -3.149 45.182 1.00 94.88 84 MET A C 1
ATOM 687 O O . MET A 1 84 ? -27.803 -2.748 44.159 1.00 94.88 84 MET A O 1
ATOM 691 N N . GLU A 1 85 ? -28.458 -4.446 45.476 1.00 95.75 85 GLU A N 1
ATOM 692 C CA . GLU A 1 85 ? -27.922 -5.519 44.640 1.00 95.75 85 GLU A CA 1
ATOM 693 C C . GLU A 1 85 ? -28.569 -5.525 43.253 1.00 95.75 85 GLU A C 1
ATOM 695 O O . GLU A 1 85 ? -27.854 -5.486 42.252 1.00 95.75 85 GLU A O 1
ATOM 700 N N . ALA A 1 86 ? -29.902 -5.487 43.176 1.00 95.25 86 ALA A N 1
ATOM 701 C CA . ALA A 1 86 ? -30.616 -5.442 41.902 1.00 95.25 86 ALA A CA 1
ATOM 702 C C . ALA A 1 86 ? -30.223 -4.212 41.062 1.00 95.25 86 ALA A C 1
ATOM 704 O O . ALA A 1 86 ? -30.026 -4.317 39.850 1.00 95.25 86 ALA A O 1
ATOM 705 N N . THR A 1 87 ? -30.045 -3.052 41.704 1.00 94.75 87 THR A N 1
ATOM 706 C CA . THR A 1 87 ? -29.609 -1.820 41.026 1.00 94.75 87 THR A CA 1
ATOM 707 C C . THR A 1 87 ? -28.186 -1.954 40.479 1.00 94.75 87 THR A C 1
ATOM 709 O O . THR A 1 87 ? -27.923 -1.570 39.339 1.00 94.75 87 THR A O 1
ATOM 712 N N . LEU A 1 88 ? -27.264 -2.528 41.258 1.00 93.69 88 LEU A N 1
ATOM 713 C CA . LEU A 1 88 ? -25.880 -2.760 40.830 1.00 93.69 88 LEU A CA 1
ATOM 714 C C . LEU A 1 88 ? -25.788 -3.793 39.701 1.00 93.69 88 LEU A C 1
ATOM 716 O O . LEU A 1 88 ? -25.030 -3.593 38.751 1.00 93.69 88 LEU A O 1
ATOM 720 N N . GLN A 1 89 ? -26.569 -4.873 39.766 1.00 95.31 89 GLN A N 1
ATOM 721 C CA . GLN A 1 89 ? -26.645 -5.869 38.695 1.00 95.31 89 GLN A CA 1
ATOM 722 C C . GLN A 1 89 ? -27.128 -5.231 37.388 1.00 95.31 89 GLN A C 1
ATOM 724 O O . GLN A 1 89 ? -26.485 -5.393 36.349 1.00 95.31 89 GLN A O 1
ATOM 729 N N . GLN A 1 90 ? -28.187 -4.419 37.446 1.00 93.44 90 GLN A N 1
ATOM 730 C CA . GLN A 1 90 ? -28.707 -3.718 36.273 1.00 93.44 90 GLN A CA 1
ATOM 731 C C . GLN A 1 90 ? -27.689 -2.731 35.673 1.00 93.44 90 GLN A C 1
ATOM 733 O O . GLN A 1 90 ? -27.588 -2.601 34.447 1.00 93.44 90 GLN A O 1
ATOM 738 N N . GLU A 1 91 ? -26.921 -2.033 36.512 1.00 93.31 91 GLU A N 1
ATOM 739 C CA . GLU A 1 91 ? -25.849 -1.135 36.071 1.00 93.31 91 GLU A CA 1
ATOM 740 C C . GLU A 1 91 ? -24.728 -1.902 35.357 1.00 93.31 91 GLU A C 1
ATOM 742 O O . GLU A 1 91 ? -24.325 -1.520 34.253 1.00 93.31 91 GLU A O 1
ATOM 747 N N . LEU A 1 92 ? -24.277 -3.021 35.933 1.00 93.50 92 LEU A N 1
ATOM 748 C CA . LEU A 1 92 ? -23.261 -3.887 35.333 1.00 93.50 92 LEU A CA 1
ATOM 749 C C . LEU A 1 92 ? -23.712 -4.453 33.983 1.00 93.50 92 LEU A C 1
ATOM 751 O O . LEU A 1 92 ? -22.948 -4.423 33.017 1.00 93.50 92 LEU A O 1
ATOM 755 N N . GLU A 1 93 ? -24.945 -4.947 33.888 1.00 94.12 93 GLU A N 1
ATOM 756 C CA . GLU A 1 93 ? -25.517 -5.450 32.635 1.00 94.12 93 GLU A CA 1
ATOM 757 C C . GLU A 1 93 ? -25.605 -4.357 31.569 1.00 94.12 93 GLU A C 1
ATOM 759 O O . GLU A 1 93 ? -25.231 -4.575 30.414 1.00 94.12 93 GLU A O 1
ATOM 764 N N . SER A 1 94 ? -26.041 -3.158 31.962 1.00 91.75 94 SER A N 1
ATOM 765 C CA . SER A 1 94 ? -26.120 -2.001 31.068 1.00 91.75 94 SER A CA 1
ATOM 766 C C . SER A 1 94 ? -24.739 -1.600 30.550 1.00 91.75 94 SER A C 1
ATOM 768 O O . SER A 1 94 ? -24.583 -1.338 29.356 1.00 91.75 94 SER A O 1
ATOM 770 N N . HIS A 1 95 ? -23.727 -1.597 31.422 1.00 91.81 95 HIS A N 1
ATOM 771 C CA . HIS A 1 95 ? -22.348 -1.294 31.049 1.00 91.81 95 HIS A CA 1
ATOM 772 C C . HIS A 1 95 ? -21.767 -2.351 30.101 1.00 91.81 95 HIS A C 1
ATOM 774 O O . HIS A 1 95 ? -21.234 -2.004 29.049 1.00 91.81 95 HIS A O 1
ATOM 780 N N . ARG A 1 96 ? -21.950 -3.644 30.403 1.00 93.50 96 ARG A N 1
ATOM 781 C CA . ARG A 1 96 ? -21.527 -4.748 29.521 1.00 93.50 96 ARG A CA 1
ATOM 782 C C . ARG A 1 96 ? -22.188 -4.669 28.150 1.00 93.50 96 ARG A C 1
ATOM 784 O O . ARG A 1 96 ? -21.520 -4.833 27.133 1.00 93.50 96 ARG A O 1
ATOM 791 N N . ARG A 1 97 ? -23.494 -4.389 28.109 1.00 95.25 97 ARG A N 1
ATOM 792 C CA . ARG A 1 97 ? -24.232 -4.231 26.853 1.00 95.25 97 ARG A CA 1
ATOM 793 C C . ARG A 1 97 ? -23.720 -3.043 26.048 1.00 95.25 97 ARG A C 1
ATOM 795 O O . ARG A 1 97 ? -23.546 -3.174 24.841 1.00 95.25 97 ARG A O 1
ATOM 802 N N . TRP A 1 98 ? -23.480 -1.903 26.696 1.00 92.75 98 TRP A N 1
ATOM 803 C CA . TRP A 1 98 ? -22.869 -0.746 26.042 1.00 92.75 98 TRP A CA 1
ATOM 804 C C . TRP A 1 98 ? -21.518 -1.131 25.436 1.00 92.75 98 TRP A C 1
ATOM 806 O O . TRP A 1 98 ? -21.282 -0.846 24.264 1.00 92.75 98 TRP A O 1
ATOM 816 N N . GLN A 1 99 ? -20.671 -1.828 26.202 1.00 93.81 99 GLN A N 1
ATOM 817 C CA . GLN A 1 99 ? -19.328 -2.209 25.759 1.00 93.81 99 GLN A CA 1
ATOM 818 C C . GLN A 1 99 ? -19.395 -3.106 24.528 1.00 93.81 99 GLN A C 1
ATOM 820 O O . GLN A 1 99 ? -18.778 -2.791 23.517 1.00 93.81 99 GLN A O 1
ATOM 825 N N . GLY A 1 100 ? -20.251 -4.131 24.553 1.00 95.25 100 GLY A N 1
ATOM 826 C CA . GLY A 1 100 ? -20.462 -4.998 23.394 1.00 95.25 100 GLY A CA 1
ATOM 827 C C . GLY A 1 100 ? -20.980 -4.250 22.160 1.00 95.25 100 GLY A C 1
ATOM 828 O O . GLY A 1 100 ? -20.551 -4.534 21.043 1.00 95.25 100 GLY A O 1
ATOM 829 N N . LEU A 1 101 ? -21.866 -3.261 22.337 1.00 95.38 101 LEU A N 1
ATOM 830 C CA . LEU A 1 101 ? -22.340 -2.428 21.226 1.00 95.38 101 LEU A CA 1
ATOM 831 C C . LEU A 1 101 ? -21.221 -1.573 20.631 1.00 95.38 101 LEU A C 1
ATOM 833 O O . LEU A 1 101 ? -21.159 -1.416 19.411 1.00 95.38 101 LEU A O 1
ATOM 837 N N . VAL A 1 102 ? -20.336 -1.031 21.464 1.00 93.75 102 VAL A N 1
ATOM 838 C CA . VAL A 1 102 ? -19.207 -0.235 20.983 1.00 93.75 102 VAL A CA 1
ATOM 839 C C . VAL A 1 102 ? -18.130 -1.086 20.350 1.00 93.75 102 VAL A C 1
ATOM 841 O O . VAL A 1 102 ? -17.623 -0.687 19.308 1.00 93.75 102 VAL A O 1
ATOM 844 N N . ASP A 1 103 ? -17.845 -2.271 20.872 1.00 94.00 103 ASP A N 1
ATOM 845 C CA . ASP A 1 103 ? -16.909 -3.198 20.240 1.00 94.00 103 ASP A CA 1
ATOM 846 C C . ASP A 1 103 ? -17.428 -3.648 18.864 1.00 94.00 103 ASP A C 1
ATOM 848 O O . ASP A 1 103 ? -16.691 -3.610 17.875 1.00 94.00 103 ASP A O 1
ATOM 852 N N . ALA A 1 104 ? -18.723 -3.972 18.755 1.00 95.81 104 ALA A N 1
ATOM 853 C CA . ALA A 1 104 ? -19.357 -4.305 17.478 1.00 95.81 104 ALA A CA 1
ATOM 854 C C . ALA A 1 104 ? -19.330 -3.125 16.495 1.00 95.81 104 ALA A C 1
ATOM 856 O O . ALA A 1 104 ? -18.992 -3.285 15.320 1.00 95.81 104 ALA A O 1
ATOM 857 N N . TRP A 1 105 ? -19.639 -1.918 16.972 1.00 95.75 105 TRP A N 1
ATOM 858 C CA . TRP A 1 105 ? -19.553 -0.707 16.161 1.00 95.75 105 TRP A CA 1
ATOM 859 C C . TRP A 1 105 ? -18.117 -0.437 15.696 1.00 95.75 105 TRP A C 1
ATOM 861 O O . TRP A 1 105 ? -17.902 -0.149 14.517 1.00 95.75 105 TRP A O 1
ATOM 871 N N . LYS A 1 106 ? -17.124 -0.592 16.581 1.00 93.69 106 LYS A N 1
ATOM 872 C CA . LYS A 1 106 ? -15.702 -0.455 16.252 1.00 93.69 106 LYS A CA 1
ATOM 873 C C . LYS A 1 106 ? -15.296 -1.455 15.170 1.00 93.69 106 LYS A C 1
ATOM 875 O O . LYS A 1 106 ? -14.628 -1.070 14.214 1.00 93.69 106 LYS A O 1
ATOM 880 N N . ALA A 1 107 ? -15.715 -2.714 15.291 1.00 93.44 107 ALA A N 1
ATOM 881 C CA . ALA A 1 107 ? -15.431 -3.753 14.305 1.00 93.44 107 ALA A CA 1
ATOM 882 C C . ALA A 1 107 ? -16.010 -3.404 12.923 1.00 93.44 107 ALA A C 1
ATOM 884 O O . ALA A 1 107 ? -15.282 -3.434 11.932 1.00 93.44 107 ALA A O 1
ATOM 885 N N . LEU A 1 108 ? -17.276 -2.974 12.863 1.00 94.75 108 LEU A N 1
ATOM 886 C CA . LEU A 1 108 ? -17.916 -2.534 11.617 1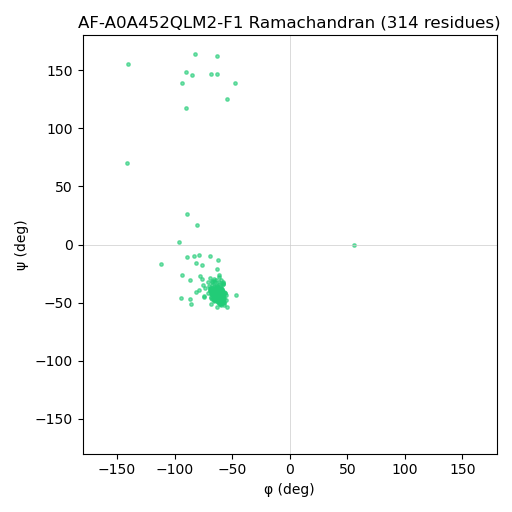.00 94.75 108 LEU A CA 1
ATOM 887 C C . LEU A 1 108 ? -17.191 -1.340 10.988 1.00 94.75 108 LEU A C 1
ATOM 889 O O . LEU A 1 108 ? -16.984 -1.295 9.777 1.00 94.75 108 LEU A O 1
ATOM 893 N N . LYS A 1 109 ? -16.776 -0.372 11.809 1.00 93.75 109 LYS A N 1
ATOM 894 C CA . LYS A 1 109 ? -16.027 0.801 11.351 1.00 93.75 109 LYS A CA 1
ATOM 895 C C . LYS A 1 109 ? -14.647 0.440 10.807 1.00 93.75 109 LYS A C 1
ATOM 897 O O . LYS A 1 109 ? -14.281 0.939 9.744 1.00 93.75 109 LYS A O 1
ATOM 902 N N . LYS A 1 110 ? -13.921 -0.457 11.482 1.00 92.31 110 LYS A N 1
ATOM 903 C CA . LYS A 1 110 ? -12.645 -1.003 10.996 1.00 92.31 110 LYS A CA 1
ATOM 904 C C . LYS A 1 110 ? -12.833 -1.716 9.657 1.00 92.31 110 LYS A C 1
ATOM 906 O O . LYS A 1 110 ? -12.119 -1.408 8.709 1.00 92.31 110 LYS A O 1
ATOM 911 N N . GLN A 1 111 ? -13.822 -2.602 9.551 1.00 92.75 111 GLN A N 1
ATOM 912 C CA . GLN A 1 111 ? -14.102 -3.347 8.322 1.00 92.75 111 GLN A CA 1
ATOM 913 C C . GLN A 1 111 ? -14.447 -2.421 7.148 1.00 92.75 111 GLN A C 1
ATOM 915 O O . GLN A 1 111 ? -13.873 -2.561 6.071 1.00 92.75 111 GLN A O 1
ATOM 920 N N . ALA A 1 112 ? -15.330 -1.442 7.360 1.00 93.69 112 ALA A N 1
ATOM 921 C CA . ALA A 1 112 ? -15.694 -0.472 6.329 1.00 93.69 112 ALA A CA 1
ATOM 922 C C . ALA A 1 112 ? -14.484 0.354 5.859 1.00 93.69 112 ALA A C 1
ATOM 924 O O . ALA A 1 112 ? -14.336 0.624 4.667 1.00 93.69 112 ALA A O 1
ATOM 925 N N . LEU A 1 113 ? -13.597 0.735 6.784 1.00 94.19 113 LEU A N 1
ATOM 926 C CA . LEU A 1 113 ? -12.384 1.480 6.455 1.00 94.19 113 LEU A CA 1
ATOM 927 C C . LEU A 1 113 ? -11.397 0.633 5.644 1.00 94.19 113 LEU A C 1
ATOM 929 O O . LEU A 1 113 ? -10.857 1.122 4.655 1.00 94.19 113 LEU A O 1
ATOM 933 N N . VAL A 1 114 ? -11.205 -0.635 6.023 1.00 92.8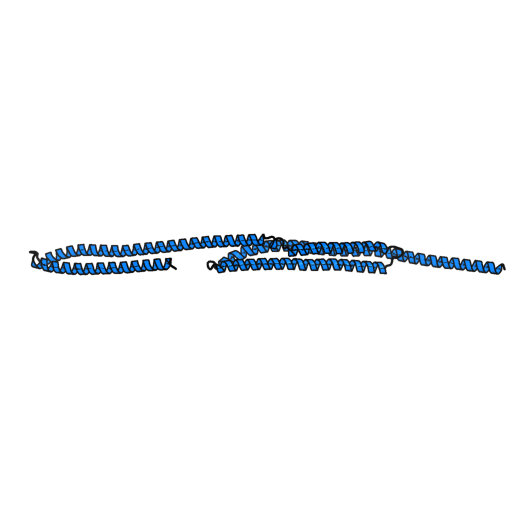1 114 VAL A N 1
ATOM 934 C CA . VAL A 1 114 ? -10.377 -1.589 5.268 1.00 92.81 114 VAL A CA 1
ATOM 935 C C . VAL A 1 114 ? -10.922 -1.783 3.859 1.00 92.81 114 VAL A C 1
ATOM 937 O O . VAL A 1 114 ? -10.158 -1.722 2.900 1.00 92.81 114 VAL A O 1
ATOM 940 N N . GLN A 1 115 ? -12.236 -1.953 3.717 1.00 94.38 115 GLN A N 1
ATOM 941 C CA . GLN A 1 115 ? -12.869 -2.083 2.409 1.00 94.38 115 GLN A CA 1
ATOM 942 C C . GLN A 1 115 ? -12.658 -0.826 1.556 1.00 94.38 115 GLN A C 1
ATOM 944 O O . GLN A 1 115 ? -12.204 -0.928 0.421 1.00 94.38 115 GLN A O 1
ATOM 949 N N . THR A 1 116 ? -12.897 0.358 2.122 1.00 94.62 116 THR A N 1
ATOM 950 C CA . THR A 1 116 ? -12.698 1.635 1.416 1.00 94.62 116 THR A CA 1
ATOM 951 C C . THR A 1 116 ? -11.243 1.803 0.965 1.00 94.62 116 THR A C 1
ATOM 953 O O . THR A 1 116 ? -10.975 2.255 -0.146 1.00 94.62 116 THR A O 1
ATOM 956 N N . PHE A 1 117 ? -10.284 1.424 1.815 1.00 95.12 117 PHE A N 1
ATOM 957 C CA . PHE A 1 117 ? -8.867 1.460 1.464 1.00 95.12 117 PHE A CA 1
ATOM 958 C C . PHE A 1 117 ? -8.524 0.448 0.364 1.00 95.12 117 PHE A C 1
ATOM 960 O O . PHE A 1 117 ? -7.784 0.767 -0.562 1.00 95.12 117 PHE A O 1
ATOM 967 N N . SER A 1 118 ? -9.098 -0.754 0.422 1.00 94.88 118 SER A N 1
ATOM 968 C CA . SER A 1 118 ? -8.917 -1.769 -0.614 1.00 94.88 118 SER A CA 1
ATOM 969 C C . SER A 1 118 ? -9.477 -1.321 -1.964 1.00 94.88 118 SER A C 1
ATOM 971 O O . SER A 1 118 ? -8.804 -1.501 -2.976 1.00 94.88 118 SER A O 1
ATOM 973 N N . GLU A 1 119 ? -10.647 -0.682 -1.986 1.00 96.12 119 GLU A N 1
ATOM 974 C CA . GLU A 1 119 ? -11.238 -0.087 -3.191 1.00 96.12 119 GLU A CA 1
ATOM 975 C C . GLU A 1 119 ? -10.364 1.046 -3.750 1.00 96.12 119 GLU A C 1
ATOM 977 O O . GLU A 1 119 ? -10.142 1.123 -4.958 1.00 96.12 119 GLU A O 1
ATOM 982 N N . PHE A 1 120 ? -9.797 1.885 -2.878 1.00 96.31 120 PHE A N 1
ATOM 983 C CA . PHE A 1 120 ? -8.826 2.907 -3.271 1.00 96.31 120 PHE A CA 1
ATOM 984 C C . PHE A 1 120 ? -7.571 2.290 -3.909 1.00 96.31 120 PHE A C 1
ATOM 986 O O . PHE A 1 120 ? -7.173 2.705 -4.999 1.00 96.31 120 PHE A O 1
ATOM 993 N N . MET A 1 121 ? -6.987 1.262 -3.288 1.00 95.38 121 MET A N 1
ATOM 994 C CA . MET A 1 121 ? -5.816 0.559 -3.824 1.00 95.38 121 MET A CA 1
ATOM 995 C C . MET A 1 121 ? -6.118 -0.172 -5.136 1.00 95.38 121 MET A C 1
ATOM 997 O O . MET A 1 121 ? -5.239 -0.276 -5.986 1.00 95.38 121 MET A O 1
ATOM 1001 N N . ALA A 1 122 ? -7.344 -0.667 -5.320 1.00 94.94 122 ALA A N 1
ATOM 1002 C CA . ALA A 1 122 ? -7.797 -1.320 -6.548 1.00 94.94 122 ALA A CA 1
ATOM 1003 C C . ALA A 1 122 ? -8.165 -0.330 -7.667 1.00 94.94 122 ALA A C 1
ATOM 1005 O O . ALA A 1 122 ? -8.408 -0.744 -8.801 1.00 94.94 122 ALA A O 1
ATOM 1006 N N . SER A 1 123 ? -8.223 0.971 -7.372 1.00 96.00 123 SER A N 1
ATOM 1007 C CA . SER A 1 123 ? -8.574 1.980 -8.365 1.00 96.00 123 SER A CA 1
ATOM 1008 C C . SER A 1 123 ? -7.546 2.043 -9.498 1.00 96.00 123 SER A C 1
ATOM 1010 O O . SER A 1 123 ? -6.341 1.877 -9.290 1.00 96.00 123 SER A O 1
ATOM 1012 N N . GLU A 1 124 ? -8.013 2.352 -10.712 1.00 93.38 124 GLU A N 1
ATOM 1013 C CA . GLU A 1 124 ? -7.139 2.458 -11.889 1.00 93.38 124 GLU A CA 1
ATOM 1014 C C . GLU A 1 124 ? -6.033 3.501 -11.687 1.00 93.38 124 GLU A C 1
ATOM 1016 O O . GLU A 1 124 ? -4.909 3.312 -12.136 1.00 93.38 124 GLU A O 1
ATOM 1021 N N . ARG A 1 125 ? -6.320 4.576 -10.945 1.00 93.44 125 ARG A N 1
ATOM 1022 C CA . ARG A 1 125 ? -5.341 5.622 -10.632 1.00 93.44 125 ARG A CA 1
ATOM 1023 C C . ARG A 1 125 ? -4.102 5.080 -9.915 1.00 93.44 125 ARG A C 1
ATOM 1025 O O . ARG A 1 125 ? -3.018 5.617 -10.128 1.00 93.44 125 ARG A O 1
ATOM 1032 N N . ILE A 1 126 ? -4.273 4.060 -9.075 1.00 95.31 126 ILE A N 1
ATOM 1033 C CA . ILE A 1 126 ? -3.198 3.459 -8.281 1.00 95.31 126 ILE A CA 1
ATOM 1034 C C . ILE A 1 126 ? -2.602 2.249 -9.003 1.00 95.31 126 ILE A C 1
ATOM 1036 O O . ILE A 1 126 ? -1.385 2.160 -9.129 1.00 95.31 126 ILE A O 1
ATOM 1040 N N . GLN A 1 127 ? -3.442 1.355 -9.533 1.00 92.75 127 GLN A N 1
ATOM 1041 C CA . GLN A 1 127 ? -2.985 0.140 -10.223 1.00 92.75 127 GLN A CA 1
ATOM 1042 C C . GLN A 1 127 ? -2.330 0.421 -11.578 1.00 92.75 127 GLN A C 1
ATOM 1044 O O . GLN A 1 127 ? -1.401 -0.274 -11.974 1.00 92.75 127 GLN A O 1
ATOM 1049 N N . ALA A 1 128 ? -2.822 1.418 -12.313 1.00 91.69 128 ALA A N 1
ATOM 1050 C CA . ALA A 1 128 ? -2.335 1.757 -13.644 1.00 91.69 128 ALA A CA 1
ATOM 1051 C C . ALA A 1 128 ? -2.306 3.286 -13.837 1.00 91.69 128 ALA A C 1
ATOM 1053 O O . ALA A 1 128 ? -3.114 3.827 -14.605 1.00 91.69 128 ALA A O 1
ATOM 1054 N N . PRO A 1 129 ? -1.381 3.996 -13.156 1.00 94.94 129 PRO A N 1
ATOM 1055 C CA . PRO A 1 129 ? -1.383 5.452 -13.108 1.00 94.94 129 PRO A CA 1
ATOM 1056 C C . PRO A 1 129 ? -1.386 6.081 -14.515 1.00 94.94 129 PRO A C 1
ATOM 1058 O O . PRO A 1 129 ? -0.483 5.811 -15.314 1.00 94.94 129 PRO A O 1
ATOM 1061 N N . PRO A 1 130 ? -2.347 6.966 -14.847 1.00 94.19 130 PRO A N 1
ATOM 1062 C CA . PRO A 1 130 ? -2.445 7.564 -16.183 1.00 94.19 130 PRO A CA 1
ATOM 1063 C C . PRO A 1 130 ? -1.186 8.326 -16.613 1.00 94.19 130 PRO A C 1
ATOM 1065 O O . PRO A 1 130 ? -0.833 8.340 -17.791 1.00 94.19 130 PRO A O 1
ATOM 1068 N N . ALA A 1 131 ? -0.481 8.938 -15.655 1.00 94.56 131 ALA A N 1
ATOM 1069 C CA . ALA A 1 131 ? 0.786 9.616 -15.910 1.00 94.56 131 ALA A CA 1
ATOM 1070 C C . ALA A 1 131 ? 1.866 8.642 -16.407 1.00 94.56 131 ALA A C 1
ATOM 1072 O O . ALA A 1 131 ? 2.579 8.963 -17.352 1.00 94.56 131 ALA A O 1
ATOM 1073 N N . VAL A 1 132 ? 1.938 7.438 -15.830 1.00 95.50 132 VAL A N 1
ATOM 1074 C CA . VAL A 1 132 ? 2.866 6.381 -16.256 1.00 95.50 132 VAL A CA 1
ATOM 1075 C C . VAL A 1 132 ? 2.513 5.895 -17.660 1.00 95.50 132 VAL A C 1
ATOM 1077 O O . VAL A 1 132 ? 3.400 5.813 -18.507 1.00 95.50 132 VAL A O 1
ATOM 1080 N N . LYS A 1 133 ? 1.224 5.647 -17.946 1.00 94.56 133 LYS A N 1
ATOM 1081 C CA . LYS A 1 133 ? 0.766 5.265 -19.298 1.00 94.56 133 LYS A CA 1
ATOM 1082 C C . LYS A 1 133 ? 1.204 6.295 -20.345 1.00 94.56 133 LYS A C 1
ATOM 1084 O O . LYS A 1 133 ? 1.798 5.937 -21.357 1.00 94.56 133 LYS A O 1
ATOM 1089 N N . LYS A 1 134 ? 0.990 7.582 -20.060 1.00 95.38 134 LYS A N 1
ATOM 1090 C CA . LYS A 1 134 ? 1.375 8.686 -20.948 1.00 95.38 134 LYS A CA 1
ATOM 1091 C C . LYS A 1 134 ? 2.889 8.769 -21.175 1.00 95.38 134 LYS A C 1
ATOM 1093 O O . LYS A 1 134 ? 3.325 8.993 -22.304 1.00 95.38 134 LYS A O 1
ATOM 1098 N N . GLU A 1 135 ? 3.692 8.606 -20.124 1.00 95.88 135 GLU A N 1
ATOM 1099 C CA . GLU A 1 135 ? 5.155 8.567 -20.249 1.00 95.88 135 GLU A CA 1
ATOM 1100 C C . GLU A 1 135 ? 5.604 7.372 -21.104 1.00 95.88 135 GLU A C 1
ATOM 1102 O O . GLU A 1 135 ? 6.443 7.539 -21.987 1.00 95.88 135 GLU A O 1
ATOM 1107 N N . MET A 1 136 ? 5.004 6.192 -20.909 1.00 95.12 136 MET A N 1
ATOM 1108 C CA . MET A 1 136 ? 5.308 4.981 -21.681 1.00 95.12 136 MET A CA 1
ATOM 1109 C C . MET A 1 136 ? 4.982 5.149 -23.173 1.00 95.12 136 MET A C 1
ATOM 1111 O O . MET A 1 136 ? 5.804 4.834 -24.031 1.00 95.12 136 MET A O 1
ATOM 1115 N N . GLU A 1 137 ? 3.814 5.703 -23.503 1.00 96.25 137 GLU A N 1
ATOM 1116 C CA . GLU A 1 137 ? 3.419 5.992 -24.889 1.00 96.25 137 GLU A CA 1
ATOM 1117 C C . GLU A 1 137 ? 4.362 7.001 -25.562 1.00 96.25 137 GLU A C 1
ATOM 1119 O O . GLU A 1 137 ? 4.780 6.816 -26.710 1.00 96.25 137 GLU A O 1
ATOM 1124 N N . SER A 1 138 ? 4.726 8.064 -24.836 1.00 95.69 138 SER A N 1
ATOM 1125 C CA . SER A 1 138 ? 5.699 9.061 -25.294 1.00 95.69 138 SER A CA 1
ATOM 1126 C C . SER A 1 138 ? 7.063 8.422 -25.565 1.00 95.69 138 SER A C 1
ATOM 1128 O O . SER A 1 138 ? 7.675 8.676 -26.606 1.00 95.69 138 SER A O 1
ATOM 1130 N N . MET A 1 139 ? 7.513 7.546 -24.665 1.00 95.38 139 MET A N 1
ATOM 1131 C CA . MET A 1 139 ? 8.763 6.809 -24.803 1.00 95.38 139 MET A CA 1
ATOM 1132 C C . MET A 1 139 ? 8.771 5.925 -26.038 1.00 95.38 139 MET A C 1
ATOM 1134 O O . MET A 1 139 ? 9.661 6.085 -26.867 1.00 95.38 139 MET A O 1
ATOM 1138 N N . LEU A 1 140 ? 7.749 5.090 -26.233 1.00 95.50 140 LEU A N 1
ATOM 1139 C CA . LEU A 1 140 ? 7.669 4.203 -27.395 1.00 95.50 140 LEU A CA 1
ATOM 1140 C C . LEU A 1 140 ? 7.719 4.984 -28.715 1.00 95.50 140 LEU A C 1
ATOM 1142 O O . LEU A 1 140 ? 8.406 4.589 -29.660 1.00 95.50 140 LEU A O 1
ATOM 1146 N N . LYS A 1 141 ? 7.026 6.127 -28.783 1.00 96.38 141 LYS A N 1
ATOM 1147 C CA . LYS A 1 141 ? 7.035 6.991 -29.970 1.00 96.38 141 LYS A CA 1
ATOM 1148 C C . LYS A 1 141 ? 8.425 7.571 -30.247 1.00 96.38 141 LYS A C 1
ATOM 1150 O O . LYS A 1 141 ? 8.880 7.542 -31.392 1.00 96.38 141 LYS A O 1
ATOM 1155 N N . ASN A 1 142 ? 9.094 8.093 -29.222 1.00 95.25 142 ASN A N 1
ATOM 1156 C CA . ASN A 1 142 ? 10.419 8.700 -29.364 1.00 95.25 142 ASN A CA 1
ATOM 1157 C C . ASN A 1 142 ? 11.501 7.653 -29.632 1.00 95.25 142 ASN A C 1
ATOM 1159 O O . ASN A 1 142 ? 12.332 7.854 -30.513 1.00 95.25 142 ASN A O 1
ATOM 1163 N N . GLN A 1 143 ? 11.449 6.515 -28.941 1.00 94.31 143 GLN A N 1
ATOM 1164 C CA . GLN A 1 143 ? 12.346 5.387 -29.155 1.00 94.31 143 GLN A CA 1
ATOM 1165 C C . GLN A 1 143 ? 12.247 4.892 -30.600 1.00 94.31 143 GLN A C 1
ATOM 1167 O O . GLN A 1 143 ? 13.267 4.732 -31.263 1.00 94.31 143 GLN A O 1
ATOM 1172 N N . LYS A 1 144 ? 11.027 4.746 -31.138 1.00 95.50 144 LYS A N 1
ATOM 1173 C CA . LYS A 1 144 ? 10.820 4.389 -32.548 1.00 95.50 144 LYS A CA 1
ATOM 1174 C C . LYS A 1 144 ? 11.441 5.413 -33.502 1.00 95.50 144 LYS A C 1
ATOM 1176 O O . LYS A 1 144 ? 12.084 5.025 -34.473 1.00 95.50 144 LYS A O 1
ATOM 1181 N N . ALA A 1 145 ? 11.272 6.707 -33.232 1.00 96.19 145 ALA A N 1
ATOM 1182 C CA . ALA A 1 145 ? 11.849 7.765 -34.060 1.00 96.19 145 ALA A CA 1
ATOM 1183 C C . ALA A 1 145 ? 13.389 7.774 -34.014 1.00 96.19 145 ALA A C 1
ATOM 1185 O O . ALA A 1 145 ? 14.036 7.931 -35.047 1.00 96.19 145 ALA A O 1
ATOM 1186 N N . LEU A 1 146 ? 13.985 7.579 -32.836 1.00 94.50 146 LEU A N 1
ATOM 1187 C CA . LEU A 1 146 ? 15.437 7.492 -32.674 1.00 94.50 146 LEU A CA 1
ATOM 1188 C C . LEU A 1 146 ? 16.009 6.227 -33.323 1.00 94.50 146 LEU A C 1
ATOM 1190 O O . LEU A 1 146 ? 17.035 6.297 -33.996 1.00 94.50 146 LEU A O 1
ATOM 1194 N N . GLN A 1 147 ? 15.318 5.093 -33.199 1.00 93.88 147 GLN A N 1
ATOM 1195 C CA . GLN A 1 147 ? 15.717 3.851 -33.854 1.00 93.88 147 GLN A CA 1
ATOM 1196 C C . GLN A 1 147 ? 15.655 3.967 -35.380 1.00 93.88 147 GLN A C 1
ATOM 1198 O O . GLN A 1 147 ? 16.537 3.457 -36.066 1.00 93.88 147 GLN A O 1
ATOM 1203 N N . GLN A 1 148 ? 14.654 4.672 -35.912 1.00 96.50 148 GLN A N 1
ATOM 1204 C CA . GLN A 1 148 ? 14.551 4.949 -37.342 1.00 96.50 148 GLN A CA 1
ATOM 1205 C C . GLN A 1 148 ? 15.735 5.796 -37.834 1.00 96.50 148 GLN A C 1
ATOM 1207 O O . GLN A 1 148 ? 16.383 5.423 -38.807 1.00 96.50 148 GLN A O 1
ATOM 1212 N N . LYS A 1 149 ? 16.093 6.865 -37.110 1.00 95.94 149 LYS A N 1
ATOM 1213 C CA . LYS A 1 149 ? 17.293 7.668 -37.414 1.00 95.94 149 LYS A CA 1
ATOM 1214 C C . LYS A 1 149 ? 18.574 6.835 -37.368 1.00 95.94 149 LYS A C 1
ATOM 1216 O O . LYS A 1 149 ? 19.446 6.992 -38.215 1.00 95.94 149 LYS A O 1
ATOM 1221 N N . ARG A 1 150 ? 18.692 5.938 -36.384 1.00 95.25 150 ARG A N 1
ATOM 1222 C CA . ARG A 1 150 ? 19.830 5.016 -36.281 1.00 95.25 150 ARG A CA 1
ATOM 1223 C C . ARG A 1 150 ? 19.895 4.080 -37.487 1.00 95.25 150 ARG A C 1
ATOM 1225 O O . ARG A 1 150 ? 20.979 3.861 -38.012 1.00 95.25 150 ARG A O 1
ATOM 1232 N N . LEU A 1 151 ? 18.760 3.541 -37.929 1.00 95.06 151 LEU A N 1
ATOM 1233 C CA . LEU A 1 151 ? 18.689 2.673 -39.104 1.00 95.06 151 LEU A CA 1
ATOM 1234 C C . LEU A 1 151 ? 19.103 3.414 -40.381 1.00 95.06 151 LEU A C 1
ATOM 1236 O O . LEU A 1 151 ? 19.911 2.898 -41.145 1.00 95.06 151 LEU A O 1
ATOM 1240 N N . GLU A 1 152 ? 18.606 4.634 -40.580 1.00 95.94 152 GLU A N 1
ATOM 1241 C CA . GLU A 1 152 ? 18.993 5.492 -41.707 1.00 95.94 152 GLU A CA 1
ATOM 1242 C C . GLU A 1 152 ? 20.501 5.775 -41.708 1.00 95.94 152 GLU A C 1
ATOM 1244 O O . GLU A 1 152 ? 21.159 5.623 -42.736 1.00 95.94 152 GLU A O 1
ATOM 1249 N N . HIS A 1 153 ? 21.071 6.097 -40.542 1.00 95.50 153 HIS A N 1
ATOM 1250 C CA . HIS A 1 153 ? 22.512 6.317 -40.396 1.00 95.50 153 HIS A CA 1
ATOM 1251 C C . HIS A 1 153 ? 23.334 5.050 -40.667 1.00 95.50 153 HIS A C 1
ATOM 1253 O O . HIS A 1 153 ? 24.403 5.120 -41.272 1.00 95.50 153 HIS A O 1
ATOM 1259 N N . LEU A 1 154 ? 22.836 3.877 -40.262 1.00 94.38 154 LEU A N 1
ATOM 1260 C CA . LEU A 1 154 ? 23.468 2.598 -40.592 1.00 94.38 154 LEU A CA 1
ATOM 1261 C C . LEU A 1 154 ? 23.470 2.345 -42.104 1.00 94.38 154 LEU A C 1
ATOM 1263 O O . LEU A 1 154 ? 24.486 1.909 -42.635 1.00 94.38 154 LEU A O 1
ATOM 1267 N N . CYS A 1 155 ? 22.379 2.655 -42.807 1.00 92.56 155 CYS A N 1
ATOM 1268 C CA . CYS A 1 155 ? 22.304 2.509 -44.263 1.00 92.56 155 CYS A CA 1
ATOM 1269 C C . CYS A 1 155 ? 23.246 3.464 -45.014 1.00 92.56 155 CYS A C 1
ATOM 1271 O O . CYS A 1 155 ? 23.751 3.091 -46.071 1.00 92.56 155 CYS A O 1
ATOM 1273 N N . ALA A 1 156 ? 23.538 4.644 -44.459 1.00 93.06 156 ALA A N 1
ATOM 1274 C CA . ALA A 1 156 ? 24.448 5.621 -45.065 1.00 93.06 156 ALA A CA 1
ATOM 1275 C C . ALA A 1 156 ? 25.895 5.110 -45.220 1.00 93.06 156 ALA A C 1
ATOM 1277 O O . ALA A 1 156 ? 26.679 5.691 -45.966 1.00 93.06 156 ALA A O 1
ATOM 1278 N N . VAL A 1 157 ? 26.264 3.998 -44.568 1.00 90.88 157 VAL A N 1
ATOM 1279 C CA . VAL A 1 157 ? 27.572 3.359 -44.788 1.00 90.88 157 VAL A CA 1
ATOM 1280 C C . VAL A 1 157 ? 27.751 2.892 -46.237 1.00 90.88 157 VAL A C 1
ATOM 1282 O O . VAL A 1 157 ? 28.870 2.870 -46.740 1.00 90.88 157 VAL A O 1
ATOM 1285 N N . CYS A 1 158 ? 26.655 2.566 -46.933 1.00 88.38 158 CYS A N 1
ATOM 1286 C CA . CYS A 1 158 ? 26.683 2.166 -48.338 1.00 88.38 158 CYS A CA 1
ATOM 1287 C C . CYS A 1 158 ? 27.179 3.294 -49.254 1.00 88.38 158 CYS A C 1
ATOM 1289 O O . CYS A 1 158 ? 27.819 3.015 -50.265 1.00 88.38 158 CYS A O 1
ATOM 1291 N N . ASP A 1 159 ? 26.938 4.553 -48.884 1.00 87.00 159 ASP A N 1
ATOM 1292 C CA . ASP A 1 159 ? 27.372 5.721 -49.658 1.00 87.00 159 ASP A CA 1
ATOM 1293 C C . ASP A 1 159 ? 28.875 6.002 -49.498 1.00 87.00 159 ASP A C 1
ATOM 1295 O O . ASP A 1 159 ? 29.472 6.710 -50.310 1.00 87.00 159 ASP A O 1
ATOM 1299 N N . LEU A 1 160 ? 29.500 5.432 -48.460 1.00 86.38 160 LEU A N 1
ATOM 1300 C CA . LEU A 1 160 ? 30.939 5.528 -48.214 1.00 86.38 160 LEU A CA 1
ATOM 1301 C C . LEU A 1 160 ? 31.745 4.509 -49.016 1.00 86.38 160 LEU A C 1
ATOM 1303 O O . LEU A 1 160 ? 32.967 4.584 -49.016 1.00 86.38 160 LEU A O 1
ATOM 1307 N N . LEU A 1 161 ? 31.097 3.544 -49.668 1.00 84.38 161 LEU A N 1
ATOM 1308 C CA . LEU A 1 161 ? 31.784 2.508 -50.432 1.00 84.38 161 LEU A CA 1
ATOM 1309 C C . LEU A 1 161 ? 32.570 3.105 -51.623 1.00 84.38 161 LEU A C 1
ATOM 1311 O O . LEU A 1 161 ? 32.339 4.250 -52.027 1.00 84.38 161 LEU A O 1
ATOM 1315 N N . PRO A 1 162 ? 33.529 2.350 -52.197 1.00 84.12 162 PRO A N 1
ATOM 1316 C CA . PRO A 1 162 ? 34.305 2.806 -53.347 1.00 84.12 162 PRO A CA 1
ATOM 1317 C C . PRO A 1 162 ? 33.434 3.412 -54.467 1.00 84.12 162 PRO A C 1
ATOM 1319 O O . PRO A 1 162 ? 32.379 2.856 -54.778 1.00 84.12 162 PRO A O 1
ATOM 1322 N N . PRO A 1 163 ? 33.865 4.522 -55.103 1.00 79.31 163 PRO A N 1
ATOM 1323 C CA . PRO A 1 163 ? 35.233 5.054 -55.107 1.00 79.31 163 PRO A CA 1
ATOM 1324 C C . PRO A 1 163 ? 35.567 6.043 -53.978 1.00 79.31 163 PRO A C 1
ATOM 1326 O O . PRO A 1 163 ? 36.741 6.346 -53.787 1.00 79.31 163 PRO A O 1
ATOM 1329 N N . ASN A 1 164 ? 34.579 6.523 -53.218 1.00 77.06 164 ASN A N 1
ATOM 1330 C CA . ASN A 1 164 ? 34.748 7.588 -52.218 1.00 77.06 164 ASN A CA 1
ATOM 1331 C C . ASN A 1 164 ? 35.126 7.054 -50.829 1.00 77.06 164 ASN A C 1
ATOM 1333 O O . ASN A 1 164 ? 34.805 7.677 -49.825 1.00 77.06 164 ASN A O 1
ATOM 1337 N N . TYR A 1 165 ? 35.763 5.888 -50.760 1.00 87.00 165 TYR A N 1
ATOM 1338 C CA . TYR A 1 165 ? 35.999 5.189 -49.505 1.00 87.00 165 TYR A CA 1
ATOM 1339 C C . TYR A 1 165 ? 37.326 5.599 -48.878 1.00 87.00 165 TYR A C 1
ATOM 1341 O O . TYR A 1 165 ? 38.383 5.374 -49.466 1.00 87.00 165 TYR A O 1
ATOM 1349 N N . SER A 1 166 ? 37.271 6.193 -47.684 1.00 88.62 166 SER A N 1
ATOM 1350 C CA . SER A 1 166 ? 38.455 6.621 -46.935 1.00 88.62 166 SER A CA 1
ATOM 1351 C C . SER A 1 166 ? 38.328 6.368 -45.436 1.00 88.62 166 SER A C 1
ATOM 1353 O O . SER A 1 166 ? 37.232 6.364 -44.861 1.00 88.62 166 SER A O 1
ATOM 1355 N N . LYS A 1 167 ? 39.477 6.230 -44.769 1.00 90.50 167 LYS A N 1
ATOM 1356 C CA . LYS A 1 167 ? 39.546 6.049 -43.315 1.00 90.50 167 LYS A CA 1
ATOM 1357 C C . LYS A 1 167 ? 38.912 7.207 -42.549 1.00 90.50 167 LYS A C 1
ATOM 1359 O O . LYS A 1 167 ? 38.239 6.970 -41.550 1.00 90.50 167 LYS A O 1
ATOM 1364 N N . ALA A 1 168 ? 39.103 8.441 -43.018 1.00 91.25 168 ALA A N 1
ATOM 1365 C CA . ALA A 1 168 ? 38.564 9.635 -42.369 1.00 91.25 168 ALA A CA 1
ATOM 1366 C C . ALA A 1 168 ? 37.028 9.611 -42.336 1.00 91.25 168 ALA A C 1
ATOM 1368 O O . ALA A 1 168 ? 36.433 9.736 -41.263 1.00 91.25 168 ALA A O 1
ATOM 1369 N N . GLN A 1 169 ? 36.390 9.350 -43.480 1.00 90.88 169 GLN A N 1
ATOM 1370 C CA . GLN A 1 169 ? 34.929 9.292 -43.570 1.00 90.88 169 GLN A CA 1
ATOM 1371 C C . GLN A 1 169 ? 34.347 8.124 -42.766 1.00 90.88 169 GLN A C 1
ATOM 1373 O O . GLN A 1 169 ? 33.329 8.291 -42.097 1.00 90.88 169 GLN A O 1
ATOM 1378 N N . LEU A 1 170 ? 35.014 6.962 -42.752 1.00 93.81 170 LEU A N 1
ATOM 1379 C CA . LEU A 1 170 ? 34.580 5.837 -41.921 1.00 93.81 170 LEU A CA 1
ATOM 1380 C C . LEU A 1 170 ? 34.650 6.173 -40.421 1.00 93.81 170 LEU A C 1
ATOM 1382 O O . LEU A 1 170 ? 33.726 5.853 -39.669 1.00 93.81 170 LEU A O 1
ATOM 1386 N N . THR A 1 171 ? 35.726 6.830 -39.970 1.00 93.88 171 THR A N 1
ATOM 1387 C CA . THR A 1 171 ? 35.849 7.248 -38.563 1.00 93.88 171 THR A CA 1
ATOM 1388 C C . THR A 1 171 ? 34.803 8.286 -38.169 1.00 93.88 171 THR A C 1
ATOM 1390 O O . THR A 1 171 ? 34.251 8.203 -37.072 1.00 93.88 171 THR A O 1
ATOM 1393 N N . GLU A 1 172 ? 34.482 9.223 -39.063 1.00 94.62 172 GLU A N 1
ATOM 1394 C CA . GLU A 1 172 ? 33.438 10.222 -38.841 1.00 94.62 172 GLU A CA 1
ATOM 1395 C C . GLU A 1 172 ? 32.059 9.559 -38.739 1.00 94.62 172 GLU A C 1
ATOM 1397 O O . GLU A 1 172 ? 31.338 9.778 -37.760 1.00 94.62 172 GLU A O 1
ATOM 1402 N N . TRP A 1 173 ? 31.730 8.665 -39.676 1.00 95.69 173 TRP A N 1
ATOM 1403 C CA . TRP A 1 173 ? 30.480 7.907 -39.669 1.00 95.69 173 TRP A CA 1
ATOM 1404 C C . TRP A 1 173 ? 30.297 7.092 -38.383 1.00 95.69 173 TRP A C 1
ATOM 1406 O O . TRP A 1 173 ? 29.230 7.152 -37.763 1.00 95.69 173 TRP A O 1
ATOM 1416 N N . HIS A 1 174 ? 31.344 6.396 -37.935 1.00 95.62 174 HIS A N 1
ATOM 1417 C CA . HIS A 1 174 ? 31.320 5.630 -36.688 1.00 95.62 174 HIS A CA 1
ATOM 1418 C C . HIS A 1 174 ? 31.188 6.534 -35.455 1.00 95.62 174 HIS A C 1
ATOM 1420 O O . HIS A 1 174 ? 30.442 6.213 -34.528 1.00 95.62 174 HIS A O 1
ATOM 1426 N N . SER A 1 175 ? 31.845 7.699 -35.447 1.00 95.94 175 SER A N 1
ATOM 1427 C CA . SER A 1 175 ? 31.705 8.669 -34.354 1.00 95.94 175 SER A CA 1
ATOM 1428 C C . SER A 1 175 ? 30.265 9.190 -34.231 1.00 95.94 175 SER A C 1
ATOM 1430 O O . SER A 1 175 ? 29.731 9.273 -33.122 1.00 95.94 175 SER A O 1
ATOM 1432 N N . SER A 1 176 ? 29.604 9.443 -35.367 1.00 96.12 176 SER A N 1
ATOM 1433 C CA . SER A 1 176 ? 28.196 9.844 -35.428 1.00 96.12 176 SER A CA 1
ATOM 1434 C C . SER A 1 176 ? 27.263 8.722 -34.954 1.00 96.12 176 SER A C 1
ATOM 1436 O O . SER A 1 176 ? 26.385 8.964 -34.123 1.00 96.12 176 SER A O 1
ATOM 1438 N N . LEU A 1 177 ? 27.507 7.471 -35.371 1.00 96.19 177 LEU A N 1
ATOM 1439 C CA . LEU A 1 177 ? 26.743 6.305 -34.908 1.00 96.19 177 LEU A CA 1
ATOM 1440 C C . LEU A 1 177 ? 26.850 6.128 -33.385 1.00 96.19 177 LEU A C 1
ATOM 1442 O O . LEU A 1 177 ? 25.839 5.936 -32.710 1.00 96.19 177 LEU A O 1
ATOM 1446 N N . ASN A 1 178 ? 28.054 6.252 -32.823 1.00 95.88 178 ASN A N 1
ATOM 1447 C CA . ASN A 1 178 ? 28.259 6.162 -31.377 1.00 95.88 178 ASN A CA 1
ATOM 1448 C C . ASN A 1 178 ? 27.600 7.318 -30.619 1.00 95.88 178 ASN A C 1
ATOM 1450 O O . ASN A 1 178 ? 27.069 7.105 -29.531 1.00 95.88 178 ASN A O 1
ATOM 1454 N N . SER A 1 179 ? 27.593 8.526 -31.187 1.00 96.06 179 SER A N 1
ATOM 1455 C CA . SER A 1 179 ? 26.853 9.662 -30.630 1.00 96.06 179 SER A CA 1
ATOM 1456 C C . SER A 1 179 ? 25.344 9.381 -30.578 1.00 96.06 179 SER A C 1
ATOM 1458 O O . SER A 1 179 ? 24.716 9.575 -29.536 1.00 96.06 179 SER A O 1
ATOM 1460 N N . LEU A 1 180 ? 24.769 8.828 -31.655 1.00 95.88 180 LEU A N 1
ATOM 1461 C CA . LEU A 1 180 ? 23.361 8.413 -31.698 1.00 95.88 180 LEU A CA 1
ATOM 1462 C C . LEU A 1 180 ? 23.045 7.308 -30.680 1.00 95.88 180 LEU A C 1
ATOM 1464 O O . LEU A 1 180 ? 22.033 7.394 -29.983 1.00 95.88 180 LEU A O 1
ATOM 1468 N N . ASN A 1 181 ? 23.912 6.299 -30.552 1.00 95.88 181 ASN A N 1
ATOM 1469 C CA . ASN A 1 181 ? 23.749 5.223 -29.570 1.00 95.88 181 ASN A CA 1
ATOM 1470 C C . ASN A 1 181 ? 23.785 5.766 -28.130 1.00 95.88 181 ASN A C 1
ATOM 1472 O O . ASN A 1 181 ? 22.923 5.423 -27.324 1.00 95.88 181 ASN A O 1
ATOM 1476 N N . LYS A 1 182 ? 24.722 6.673 -27.818 1.00 95.25 182 LYS A N 1
ATOM 1477 C CA . LYS A 1 182 ? 24.790 7.348 -26.510 1.00 95.25 182 LYS A CA 1
ATOM 1478 C C . LYS A 1 182 ? 23.559 8.207 -26.233 1.00 95.25 182 LYS A C 1
ATOM 1480 O O . LYS A 1 182 ? 23.096 8.269 -25.097 1.00 95.25 182 LYS A O 1
ATOM 1485 N N . HIS A 1 183 ? 23.018 8.865 -27.257 1.00 94.81 183 HIS A N 1
ATOM 1486 C CA . HIS A 1 183 ? 21.792 9.645 -27.117 1.00 94.81 183 HIS A CA 1
ATOM 1487 C C . HIS A 1 183 ?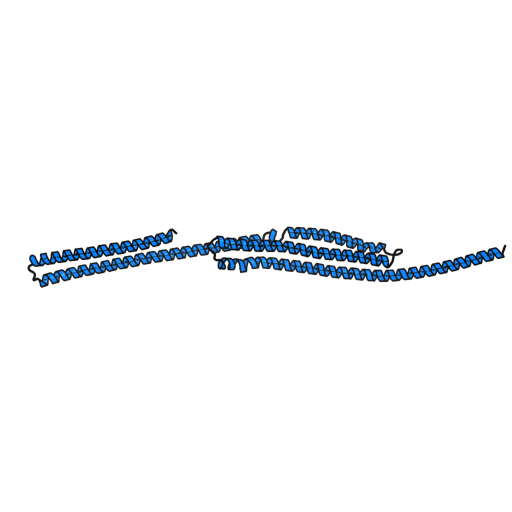 20.580 8.758 -26.792 1.00 94.81 183 HIS A C 1
ATOM 1489 O O . HIS A 1 183 ? 19.791 9.113 -25.919 1.00 94.81 183 HIS A O 1
ATOM 1495 N N . LEU A 1 184 ? 20.459 7.596 -27.444 1.00 94.38 184 LEU A N 1
ATOM 1496 C CA . LEU A 1 184 ? 19.446 6.580 -27.131 1.00 94.38 184 LEU A CA 1
ATOM 1497 C C . LEU A 1 184 ? 19.567 6.070 -25.689 1.00 94.38 184 LEU A C 1
ATOM 1499 O O . LEU A 1 184 ? 18.565 6.006 -24.983 1.00 94.38 184 LEU A O 1
ATOM 1503 N N . ASP A 1 185 ? 20.783 5.751 -25.248 1.00 95.69 185 ASP A N 1
ATOM 1504 C CA . ASP A 1 185 ? 21.050 5.282 -23.885 1.00 95.69 185 ASP A CA 1
ATOM 1505 C C . ASP A 1 185 ? 20.687 6.345 -22.833 1.00 95.69 185 ASP A C 1
ATOM 1507 O O . ASP A 1 185 ? 19.878 6.100 -21.938 1.00 95.69 185 ASP A O 1
ATOM 1511 N N . THR A 1 186 ? 21.157 7.582 -23.029 1.00 95.88 186 THR A N 1
ATOM 1512 C CA . THR A 1 186 ? 20.804 8.729 -22.169 1.00 95.88 186 THR A CA 1
ATOM 1513 C C . THR A 1 186 ? 19.288 8.928 -22.106 1.00 95.88 186 THR A C 1
ATOM 1515 O O . THR A 1 186 ? 18.724 9.148 -21.036 1.00 95.88 186 THR A O 1
ATOM 1518 N N . TYR A 1 187 ? 18.599 8.801 -23.245 1.00 95.75 187 TYR A N 1
ATOM 1519 C CA . TYR A 1 187 ? 17.147 8.923 -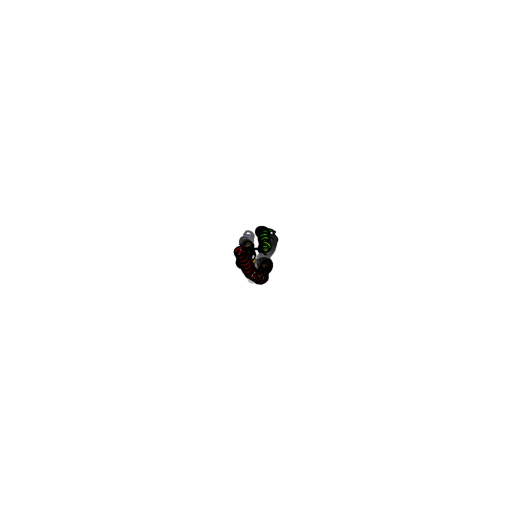23.301 1.00 95.75 187 TYR A CA 1
ATOM 1520 C C . TYR A 1 187 ? 16.427 7.840 -22.483 1.00 95.75 187 TYR A C 1
ATOM 1522 O O . TYR A 1 187 ? 15.449 8.148 -21.794 1.00 95.75 187 TYR A O 1
ATOM 1530 N N . HIS A 1 188 ? 16.894 6.587 -22.539 1.00 96.06 188 HIS A N 1
ATOM 1531 C CA . HIS A 1 188 ? 16.347 5.502 -21.723 1.00 96.06 188 HIS A CA 1
ATOM 1532 C C . HIS A 1 188 ? 16.577 5.753 -20.225 1.00 96.06 188 HIS A C 1
ATOM 1534 O O . HIS A 1 188 ? 15.640 5.589 -19.441 1.00 96.06 188 HIS A O 1
ATOM 1540 N N . MET A 1 189 ? 17.763 6.231 -19.828 1.00 95.56 189 MET A N 1
ATOM 1541 C CA . MET A 1 189 ? 18.046 6.600 -18.433 1.00 95.56 189 MET A CA 1
ATOM 1542 C C . MET A 1 189 ? 17.119 7.723 -17.940 1.00 95.56 189 MET A C 1
ATOM 1544 O O . MET A 1 189 ? 16.495 7.599 -16.882 1.00 95.56 189 MET A O 1
ATOM 1548 N N . ASP A 1 190 ? 16.952 8.787 -18.730 1.00 96.06 190 ASP A N 1
ATOM 1549 C CA . ASP A 1 190 ? 16.042 9.894 -18.413 1.00 96.06 190 ASP A CA 1
ATOM 1550 C C . ASP A 1 190 ? 14.589 9.418 -18.286 1.00 96.06 190 ASP A C 1
ATOM 1552 O O . ASP A 1 190 ? 13.837 9.861 -17.413 1.00 96.06 190 ASP A O 1
ATOM 1556 N N . PHE A 1 191 ? 14.166 8.506 -19.164 1.00 96.06 191 PHE A N 1
ATOM 1557 C CA . PHE A 1 191 ? 12.845 7.896 -19.094 1.00 96.06 191 PHE A CA 1
ATOM 1558 C C . PHE A 1 191 ? 12.656 7.078 -17.811 1.00 96.06 191 PHE A C 1
ATOM 1560 O O . PHE A 1 191 ? 11.637 7.251 -17.137 1.00 96.06 191 PHE A O 1
ATOM 1567 N N . MET A 1 192 ? 13.640 6.258 -17.432 1.00 97.19 192 MET A N 1
ATOM 1568 C CA . MET A 1 192 ? 13.605 5.499 -16.179 1.00 97.19 192 MET A CA 1
ATOM 1569 C C . MET A 1 192 ? 13.454 6.419 -14.966 1.00 97.19 192 MET A C 1
ATOM 1571 O O . MET A 1 192 ? 12.625 6.156 -14.091 1.00 97.19 192 MET A O 1
ATOM 1575 N N . MET A 1 193 ? 14.181 7.541 -14.935 1.00 96.06 193 MET A N 1
ATOM 1576 C CA . MET A 1 193 ? 14.030 8.543 -13.875 1.00 96.06 193 MET A CA 1
ATOM 1577 C C . MET A 1 193 ? 12.620 9.146 -13.844 1.00 96.06 193 MET A C 1
ATOM 1579 O O . MET A 1 193 ? 12.017 9.250 -12.774 1.00 96.06 193 MET A O 1
ATOM 1583 N N . ARG A 1 194 ? 12.058 9.508 -15.007 1.00 96.75 194 ARG A N 1
ATOM 1584 C CA . ARG A 1 194 ? 10.694 10.057 -15.096 1.00 96.75 194 ARG A CA 1
ATOM 1585 C C . ARG A 1 194 ? 9.641 9.070 -14.602 1.00 96.75 194 ARG A C 1
ATOM 1587 O O . ARG A 1 194 ? 8.769 9.471 -13.836 1.00 96.75 194 ARG A O 1
ATOM 1594 N N . ILE A 1 195 ? 9.715 7.802 -15.004 1.00 96.88 195 ILE A N 1
ATOM 1595 C CA . ILE A 1 195 ? 8.754 6.772 -14.584 1.00 96.88 195 ILE A CA 1
ATOM 1596 C C . ILE A 1 195 ? 8.841 6.514 -13.080 1.00 96.88 195 ILE A C 1
ATOM 1598 O O . ILE A 1 195 ? 7.806 6.525 -12.412 1.00 96.88 195 ILE A O 1
ATOM 1602 N N . ARG A 1 196 ? 10.057 6.358 -12.532 1.00 96.31 196 ARG A N 1
ATOM 1603 C CA . ARG A 1 196 ? 10.271 6.212 -11.082 1.00 96.31 196 ARG A CA 1
ATOM 1604 C C . ARG A 1 196 ? 9.648 7.381 -10.315 1.00 96.31 196 ARG A C 1
ATOM 1606 O O . ARG A 1 196 ? 8.935 7.162 -9.343 1.00 96.31 196 ARG A O 1
ATOM 1613 N N . LEU A 1 197 ? 9.819 8.611 -10.805 1.00 96.06 197 LEU A N 1
ATOM 1614 C CA . LEU A 1 197 ? 9.202 9.797 -10.207 1.00 96.06 197 LEU A CA 1
ATOM 1615 C C . LEU A 1 197 ? 7.664 9.771 -10.253 1.00 96.06 197 LEU A C 1
ATOM 1617 O O . LEU A 1 197 ? 7.022 10.270 -9.329 1.00 96.06 197 LEU A O 1
ATOM 1621 N N . GLN A 1 198 ? 7.049 9.238 -11.313 1.00 95.69 198 GLN A N 1
ATOM 1622 C CA . GLN A 1 198 ? 5.586 9.122 -11.356 1.00 95.69 198 GLN A CA 1
ATOM 1623 C C . GLN A 1 198 ? 5.074 8.097 -10.343 1.00 95.69 198 GLN A C 1
ATOM 1625 O O . GLN A 1 198 ? 4.106 8.389 -9.644 1.00 95.69 198 GLN A O 1
ATOM 1630 N N . TYR A 1 199 ? 5.733 6.943 -10.219 1.00 96.19 199 TYR A N 1
ATOM 1631 C CA . TYR A 1 199 ? 5.367 5.949 -9.209 1.00 96.19 199 TYR A CA 1
ATOM 1632 C C . TYR A 1 199 ? 5.595 6.455 -7.783 1.00 96.19 199 TYR A C 1
ATOM 1634 O O . TYR A 1 199 ? 4.728 6.264 -6.939 1.00 96.19 199 TYR A O 1
ATOM 1642 N N . GLU A 1 200 ? 6.670 7.204 -7.532 1.00 95.12 200 GLU A N 1
ATOM 1643 C CA . GLU A 1 200 ? 6.915 7.840 -6.232 1.00 95.12 200 GLU A CA 1
ATOM 1644 C C . GLU A 1 200 ? 5.762 8.767 -5.814 1.00 95.12 200 GLU A C 1
ATOM 1646 O O . GLU A 1 200 ? 5.304 8.738 -4.672 1.00 95.12 200 GLU A O 1
ATOM 1651 N N . LYS A 1 201 ? 5.205 9.546 -6.750 1.00 95.38 201 LYS A N 1
ATOM 1652 C CA . LYS A 1 201 ? 4.011 10.363 -6.470 1.00 95.38 201 LYS A CA 1
ATOM 1653 C C . LYS A 1 201 ? 2.803 9.500 -6.103 1.00 95.38 201 LYS A C 1
ATOM 1655 O O . LYS A 1 201 ? 2.044 9.868 -5.207 1.00 95.38 201 LYS A O 1
ATOM 1660 N N . THR A 1 202 ? 2.625 8.362 -6.773 1.00 95.81 202 THR A N 1
ATOM 1661 C CA . THR A 1 202 ? 1.572 7.394 -6.441 1.00 95.81 202 THR A CA 1
ATOM 1662 C C . THR A 1 202 ? 1.784 6.798 -5.045 1.00 95.81 202 THR A C 1
ATOM 1664 O O . THR A 1 202 ? 0.818 6.681 -4.289 1.00 95.81 202 THR A O 1
ATOM 1667 N N . TRP A 1 203 ? 3.024 6.501 -4.646 1.00 94.81 203 TRP A N 1
ATOM 1668 C CA . TRP A 1 203 ? 3.354 6.029 -3.293 1.00 94.81 203 TRP A CA 1
ATOM 1669 C C . TRP A 1 203 ? 3.042 7.070 -2.231 1.00 94.81 203 TRP A C 1
ATOM 1671 O O . TRP A 1 203 ? 2.383 6.759 -1.239 1.00 94.81 203 TRP A O 1
ATOM 1681 N N . GLN A 1 204 ? 3.418 8.324 -2.467 1.00 95.00 204 GLN A N 1
ATOM 1682 C CA . GLN A 1 204 ? 3.084 9.429 -1.571 1.00 95.00 204 GLN A CA 1
ATOM 1683 C C . GLN A 1 204 ? 1.571 9.603 -1.418 1.00 95.00 204 GLN A C 1
ATOM 1685 O O . GLN A 1 204 ? 1.089 9.822 -0.307 1.00 95.00 204 GLN A O 1
ATOM 1690 N N . GLU A 1 205 ? 0.805 9.452 -2.501 1.00 95.50 205 GLU A N 1
ATOM 1691 C CA . GLU A 1 205 ? -0.657 9.473 -2.440 1.00 95.50 205 GLU A CA 1
ATOM 1692 C C . GLU A 1 205 ? -1.211 8.317 -1.592 1.00 95.50 205 GLU A C 1
ATOM 1694 O O . GLU A 1 205 ? -2.074 8.538 -0.738 1.00 95.50 205 GLU A O 1
ATOM 1699 N N . CYS A 1 206 ? -0.680 7.104 -1.768 1.00 95.50 206 CYS A N 1
ATOM 1700 C CA . CYS A 1 206 ? -1.069 5.945 -0.969 1.00 95.50 206 CYS A CA 1
ATOM 1701 C C . CYS A 1 206 ? -0.778 6.170 0.519 1.00 95.50 206 CYS A C 1
ATOM 1703 O O . CYS A 1 206 ? -1.672 6.013 1.350 1.00 95.50 206 CYS A O 1
ATOM 1705 N N . LEU A 1 207 ? 0.436 6.604 0.863 1.00 94.69 207 LEU A N 1
ATOM 1706 C CA . LEU A 1 207 ? 0.844 6.863 2.246 1.00 94.69 207 LEU A CA 1
ATOM 1707 C C . LEU A 1 207 ? 0.029 8.001 2.874 1.00 94.69 207 LEU A C 1
ATOM 1709 O O . LEU A 1 207 ? -0.391 7.896 4.028 1.00 94.69 207 LEU A O 1
ATOM 1713 N N . ALA A 1 208 ? -0.275 9.059 2.119 1.00 95.75 208 ALA A N 1
ATOM 1714 C CA . ALA A 1 208 ? -1.172 10.116 2.575 1.00 95.75 208 ALA A CA 1
ATOM 1715 C C . ALA A 1 208 ? -2.582 9.573 2.863 1.00 95.75 208 ALA A C 1
ATOM 1717 O O . ALA A 1 208 ? -3.201 9.950 3.863 1.00 95.75 208 ALA A O 1
ATOM 1718 N N . HIS A 1 209 ? -3.084 8.654 2.033 1.00 95.19 209 HIS A N 1
ATOM 1719 C CA . HIS A 1 209 ? -4.369 8.006 2.272 1.00 95.19 209 HIS A CA 1
ATOM 1720 C C . HIS A 1 209 ? -4.338 7.094 3.508 1.00 95.19 209 HIS A C 1
ATOM 1722 O O . HIS A 1 209 ? -5.296 7.088 4.282 1.00 95.19 209 HIS A O 1
ATOM 1728 N N . VAL A 1 210 ? -3.233 6.386 3.754 1.00 94.88 210 VAL A N 1
ATOM 1729 C CA . VAL A 1 210 ? -3.027 5.611 4.988 1.00 94.88 210 VAL A CA 1
ATOM 1730 C C . VAL A 1 210 ? -3.111 6.518 6.220 1.00 94.88 210 VAL A C 1
ATOM 1732 O O . VAL A 1 210 ? -3.866 6.231 7.152 1.00 94.88 210 VAL A O 1
ATOM 1735 N N . GLN A 1 211 ? -2.418 7.660 6.203 1.00 93.19 211 GLN A N 1
ATOM 1736 C CA . GLN A 1 211 ? -2.476 8.634 7.299 1.00 93.19 211 GLN A CA 1
ATOM 1737 C C . GLN A 1 211 ? -3.875 9.237 7.472 1.00 93.19 211 GLN A C 1
ATOM 1739 O O . GLN A 1 211 ? -4.334 9.448 8.595 1.00 93.19 211 GLN A O 1
ATOM 1744 N N . LYS A 1 212 ? -4.601 9.464 6.372 1.00 94.56 212 LYS A N 1
ATOM 1745 C CA . LYS A 1 212 ? -6.002 9.898 6.415 1.00 94.56 212 LYS A CA 1
ATOM 1746 C C . LYS A 1 212 ? -6.888 8.859 7.106 1.00 94.56 212 LYS A C 1
ATOM 1748 O O . LYS A 1 212 ? -7.688 9.237 7.959 1.00 94.56 212 LYS A O 1
ATOM 1753 N N . CYS A 1 213 ? -6.732 7.575 6.786 1.00 93.44 213 CYS A N 1
ATOM 1754 C CA . CYS A 1 213 ? -7.458 6.490 7.447 1.00 93.44 213 CYS A CA 1
ATOM 1755 C C . CYS A 1 213 ? -7.123 6.419 8.945 1.00 93.44 213 CYS A C 1
ATOM 1757 O O . CYS A 1 213 ? -8.032 6.308 9.768 1.00 93.44 213 CYS A O 1
ATOM 1759 N N . LYS A 1 214 ? -5.842 6.564 9.312 1.00 92.94 214 LYS A N 1
ATOM 1760 C CA . LYS A 1 214 ? -5.413 6.641 10.715 1.00 92.94 214 LYS A CA 1
ATOM 1761 C C . LYS A 1 214 ? -6.106 7.788 11.451 1.00 92.94 214 LYS A C 1
ATOM 1763 O O . LYS A 1 214 ? -6.720 7.577 12.492 1.00 92.94 214 LYS A O 1
ATOM 1768 N N . LYS A 1 215 ? -6.078 8.992 10.877 1.00 93.19 215 LYS A N 1
ATOM 1769 C CA . LYS A 1 215 ? -6.726 10.171 11.462 1.00 93.19 215 LYS A CA 1
ATOM 1770 C C . LYS A 1 215 ? -8.236 9.979 11.631 1.00 93.19 215 LYS A C 1
ATOM 1772 O O . LYS A 1 215 ? -8.771 10.313 12.679 1.00 93.19 215 LYS A O 1
ATOM 1777 N N . GLN A 1 216 ? -8.907 9.373 10.649 1.00 93.25 216 GLN A N 1
ATOM 1778 C CA . GLN A 1 216 ? -10.338 9.065 10.737 1.00 93.25 216 GLN A CA 1
ATOM 1779 C C . GLN A 1 216 ? -10.680 8.132 11.910 1.00 93.25 216 GLN A C 1
ATOM 1781 O O . GLN A 1 216 ? -11.712 8.330 12.551 1.00 93.25 216 GLN A O 1
ATOM 1786 N N . LEU A 1 217 ? -9.824 7.149 12.221 1.00 91.75 217 LEU A N 1
ATOM 1787 C CA . LEU A 1 217 ? -10.007 6.281 13.393 1.00 91.75 217 LEU A CA 1
ATOM 1788 C C . LEU A 1 217 ? -9.932 7.077 14.699 1.00 91.75 217 LEU A C 1
ATOM 1790 O O . LEU A 1 217 ? -10.762 6.885 15.585 1.00 91.75 217 LEU A O 1
ATOM 1794 N N . LEU A 1 218 ? -8.970 7.993 14.803 1.00 92.19 218 LEU A N 1
ATOM 1795 C CA . LEU A 1 218 ? -8.784 8.830 15.990 1.00 92.19 218 LEU A CA 1
ATOM 1796 C C . LEU A 1 218 ? -9.917 9.855 16.154 1.00 92.19 218 LEU A C 1
ATOM 1798 O O . LEU A 1 218 ? -10.406 10.070 17.264 1.00 92.19 218 LEU A O 1
ATOM 1802 N N . ASP A 1 219 ? -10.401 10.430 15.050 1.00 93.81 219 ASP A N 1
ATOM 1803 C CA . ASP A 1 219 ? -11.506 11.399 15.041 1.00 93.81 219 ASP A CA 1
ATOM 1804 C C . ASP A 1 219 ? -12.816 10.800 15.581 1.00 93.81 219 ASP A C 1
ATOM 1806 O O . ASP A 1 219 ? -13.660 11.512 16.133 1.00 93.81 219 ASP A O 1
ATOM 1810 N N . TRP A 1 220 ? -12.984 9.479 15.486 1.00 90.81 220 TRP A N 1
ATOM 1811 C CA . TRP A 1 220 ? -14.112 8.764 16.077 1.00 90.81 220 TRP A CA 1
ATOM 1812 C C . TRP A 1 220 ? -14.096 8.725 17.611 1.00 90.81 220 TRP A C 1
ATOM 1814 O O . TRP A 1 220 ? -15.102 8.324 18.197 1.00 90.81 220 TRP A O 1
ATOM 1824 N N . LYS A 1 221 ? -13.000 9.138 18.269 1.00 87.50 221 LYS A N 1
ATOM 1825 C CA . LYS A 1 221 ? -12.811 9.222 19.737 1.00 87.50 221 LYS A CA 1
ATOM 1826 C C . LYS A 1 221 ? -13.040 7.928 20.528 1.00 87.50 221 LYS A C 1
ATOM 1828 O O . LYS A 1 221 ? -12.906 7.922 21.747 1.00 87.50 221 LYS A O 1
ATOM 1833 N N . ALA A 1 222 ? -13.398 6.844 19.853 1.00 86.50 222 ALA A N 1
ATOM 1834 C CA . ALA A 1 222 ? -13.576 5.525 20.434 1.00 86.50 222 ALA A CA 1
ATOM 1835 C C . ALA A 1 222 ? -12.300 4.684 20.327 1.00 86.50 222 ALA A C 1
ATOM 1837 O O . ALA A 1 222 ? -12.120 3.770 21.127 1.00 86.50 222 ALA A O 1
ATOM 1838 N N . PHE A 1 223 ? -11.445 4.963 19.340 1.00 90.38 223 PHE A N 1
ATOM 1839 C CA . PHE A 1 223 ? -10.211 4.220 19.098 1.00 90.38 223 PHE A CA 1
ATOM 1840 C C . PHE A 1 223 ? -9.030 4.877 19.805 1.00 90.38 223 PHE A C 1
ATOM 1842 O O . PHE A 1 223 ? -8.906 6.103 19.803 1.00 90.38 223 PHE A O 1
ATOM 1849 N N . THR A 1 224 ? -8.163 4.056 20.394 1.00 90.25 224 THR A N 1
ATOM 1850 C CA . THR A 1 224 ? -6.867 4.508 20.912 1.00 90.25 224 THR A CA 1
ATOM 1851 C C . THR A 1 224 ? -5.836 4.588 19.785 1.00 90.25 224 THR A C 1
ATOM 1853 O O . THR A 1 224 ? -6.020 4.007 18.713 1.00 90.25 224 THR A O 1
ATOM 1856 N N . GLU A 1 225 ? -4.724 5.281 20.037 1.00 89.31 225 GLU A N 1
ATOM 1857 C CA . GLU A 1 225 ? -3.596 5.349 19.098 1.00 89.31 225 GLU A CA 1
ATOM 1858 C C . GLU A 1 225 ? -3.074 3.947 18.741 1.00 89.31 225 GLU A C 1
ATOM 1860 O O . GLU A 1 225 ? -2.855 3.635 17.575 1.00 89.31 225 GLU A O 1
ATOM 1865 N N . GLU A 1 226 ? -2.971 3.067 19.735 1.00 89.00 226 GLU A N 1
ATOM 1866 C CA . GLU A 1 226 ? -2.537 1.672 19.586 1.00 89.00 226 GLU A CA 1
ATOM 1867 C C . GLU A 1 226 ? -3.524 0.846 18.741 1.00 89.00 226 GLU A C 1
ATOM 1869 O O . GLU A 1 226 ? -3.129 0.067 17.869 1.00 89.00 226 GLU A O 1
ATOM 1874 N N . GLU A 1 227 ? -4.832 1.028 18.951 1.00 86.50 227 GLU A N 1
ATOM 1875 C CA . GLU A 1 227 ? -5.870 0.362 18.156 1.00 86.50 227 GLU A CA 1
ATOM 1876 C C . GLU A 1 227 ? -5.894 0.843 16.699 1.00 86.50 227 GLU A C 1
ATOM 1878 O O . GLU A 1 227 ? -6.265 0.071 15.810 1.00 86.50 227 GLU A O 1
ATOM 1883 N N . ALA A 1 228 ? -5.537 2.106 16.451 1.00 88.69 228 ALA A N 1
ATOM 1884 C CA . ALA A 1 228 ? -5.413 2.648 15.105 1.00 88.69 228 ALA A CA 1
ATOM 1885 C C . ALA A 1 228 ? -4.137 2.133 14.420 1.00 88.69 228 ALA A C 1
ATOM 1887 O O . ALA A 1 228 ? -4.194 1.664 13.282 1.00 88.69 228 ALA A O 1
ATOM 1888 N N . GLU A 1 229 ? -3.008 2.145 15.131 1.00 87.88 229 GLU A N 1
ATOM 1889 C CA . GLU A 1 229 ? -1.719 1.683 14.615 1.00 87.88 229 GLU A CA 1
ATOM 1890 C C . GLU A 1 229 ? -1.725 0.180 14.316 1.00 87.88 229 GLU A C 1
ATOM 1892 O O . GLU A 1 229 ? -1.241 -0.244 13.271 1.00 87.88 229 GLU A O 1
ATOM 1897 N N . SER A 1 230 ? -2.357 -0.632 15.167 1.00 87.44 230 SER A N 1
ATOM 1898 C CA . SER A 1 230 ? -2.498 -2.080 14.942 1.00 87.44 230 SER A CA 1
ATOM 1899 C C . SER A 1 230 ? -3.317 -2.4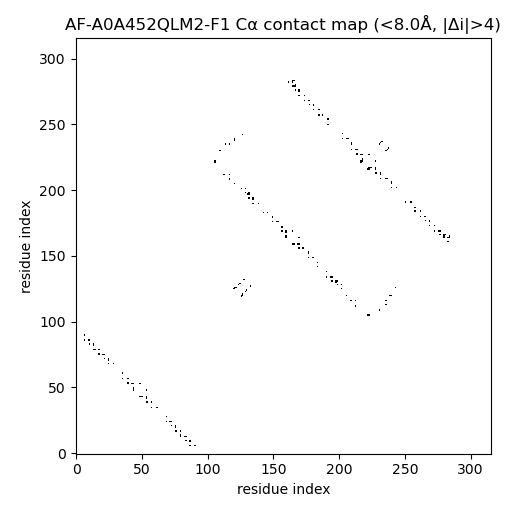47 13.700 1.00 87.44 230 SER A C 1
ATOM 1901 O O . SER A 1 230 ? -3.165 -3.553 13.187 1.00 87.44 230 SER A O 1
ATOM 1903 N N . LEU A 1 231 ? -4.168 -1.548 13.191 1.00 80.56 231 LEU A N 1
ATOM 1904 C CA . LEU A 1 231 ? -4.856 -1.745 11.912 1.00 80.56 231 LEU A CA 1
ATOM 1905 C C . LEU A 1 231 ? -3.997 -1.261 10.740 1.00 80.56 231 LEU A C 1
ATOM 1907 O O . LEU A 1 231 ? -3.855 -1.952 9.735 1.00 80.56 231 LEU A O 1
ATOM 1911 N N . VAL A 1 232 ? -3.438 -0.060 10.875 1.00 81.94 232 VAL A N 1
ATOM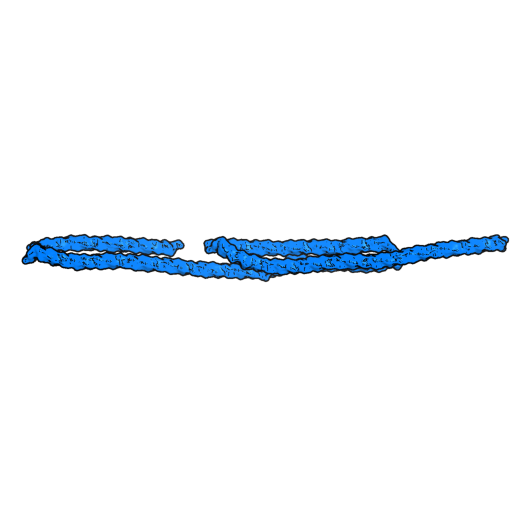 1912 C CA . VAL A 1 232 ? -2.697 0.625 9.813 1.00 81.94 232 VAL A CA 1
ATOM 1913 C C . VAL A 1 232 ? -1.385 -0.091 9.495 1.00 81.94 232 VAL A C 1
ATOM 1915 O O . VAL A 1 232 ? -1.079 -0.321 8.324 1.00 81.94 232 VAL A O 1
ATOM 1918 N N . SER A 1 233 ? -0.642 -0.468 10.535 1.00 78.31 233 SER A N 1
ATOM 1919 C CA . SER A 1 233 ? 0.719 -0.975 10.420 1.00 78.31 233 SER A CA 1
ATOM 1920 C C . SER A 1 233 ? 0.809 -2.301 9.639 1.00 78.31 233 SER A C 1
ATOM 1922 O O . SER A 1 233 ? 1.518 -2.353 8.635 1.00 78.31 233 SER A O 1
ATOM 1924 N N . PRO A 1 234 ? 0.053 -3.357 9.999 1.00 85.25 234 PRO A N 1
ATOM 1925 C CA . PRO A 1 234 ? 0.138 -4.629 9.293 1.00 85.25 234 PRO A CA 1
ATOM 1926 C C . PRO A 1 234 ? -0.685 -4.670 8.004 1.00 85.25 234 PRO A C 1
ATOM 1928 O O . PRO A 1 234 ? -0.204 -5.213 7.025 1.00 85.25 234 PRO A O 1
ATOM 1931 N N . TYR A 1 235 ? -1.903 -4.117 7.954 1.00 85.31 235 TYR A N 1
ATOM 1932 C CA . TYR A 1 235 ? -2.763 -4.304 6.775 1.00 85.31 235 TYR A CA 1
ATOM 1933 C C . TYR A 1 235 ? -2.493 -3.282 5.673 1.00 85.31 235 TYR A C 1
ATOM 1935 O O . TYR A 1 235 ? -2.296 -3.652 4.515 1.00 85.31 235 TYR A O 1
ATOM 1943 N N . PHE A 1 236 ? -2.492 -1.989 6.002 1.00 92.12 236 PHE A N 1
ATOM 1944 C CA . PHE A 1 236 ? -2.425 -0.957 4.968 1.00 92.12 236 PHE A CA 1
ATOM 1945 C C . PHE A 1 236 ? -1.030 -0.849 4.364 1.00 92.12 236 PHE A C 1
ATOM 1947 O O . PHE A 1 236 ? -0.910 -0.833 3.138 1.00 92.12 236 PHE A O 1
ATOM 1954 N N . PHE A 1 237 ? 0.027 -0.857 5.183 1.00 92.50 237 PHE A N 1
ATOM 1955 C CA . PHE A 1 237 ? 1.385 -0.858 4.634 1.00 92.50 237 PHE A CA 1
ATOM 1956 C C . PHE A 1 237 ? 1.722 -2.151 3.900 1.00 92.50 237 PHE A C 1
ATOM 1958 O O . PHE A 1 237 ? 2.431 -2.080 2.905 1.00 92.50 237 PHE A O 1
ATOM 1965 N N . GLN A 1 238 ? 1.186 -3.309 4.302 1.00 92.25 238 GLN A N 1
ATOM 1966 C CA . GLN A 1 238 ? 1.387 -4.539 3.532 1.00 92.25 238 GLN A CA 1
ATOM 1967 C C . GLN A 1 238 ? 0.765 -4.435 2.137 1.00 92.25 238 GLN A C 1
ATOM 1969 O O . GLN A 1 238 ? 1.417 -4.791 1.161 1.00 92.25 238 GLN A O 1
ATOM 1974 N N . MET A 1 239 ? -0.460 -3.915 2.009 1.00 92.25 239 MET A N 1
ATOM 1975 C CA . MET A 1 239 ? -1.087 -3.726 0.693 1.00 92.25 239 MET A CA 1
ATOM 1976 C C . MET A 1 239 ? -0.299 -2.759 -0.197 1.00 92.25 239 MET A C 1
ATOM 1978 O O . MET A 1 239 ? -0.126 -3.029 -1.386 1.00 92.25 239 MET A O 1
ATOM 1982 N N . VAL A 1 240 ? 0.187 -1.650 0.370 1.00 94.56 240 VAL A N 1
ATOM 1983 C CA . VAL A 1 240 ? 1.041 -0.696 -0.356 1.00 94.56 240 VAL A CA 1
ATOM 1984 C C . VAL A 1 240 ? 2.365 -1.350 -0.745 1.00 94.56 240 VAL A C 1
ATOM 1986 O O . VAL A 1 240 ? 2.759 -1.264 -1.902 1.00 94.56 240 VAL A O 1
ATOM 1989 N N . GLY A 1 241 ? 3.004 -2.064 0.183 1.00 94.25 241 GLY A N 1
ATOM 1990 C CA . GLY A 1 241 ? 4.276 -2.747 -0.036 1.00 94.25 241 GLY A CA 1
ATOM 1991 C C . GLY A 1 241 ? 4.198 -3.815 -1.123 1.00 94.25 241 GLY A C 1
ATOM 1992 O O . GLY A 1 241 ? 5.062 -3.857 -1.985 1.00 94.25 241 GLY A O 1
ATOM 1993 N N . VAL A 1 242 ? 3.133 -4.624 -1.160 1.00 93.94 242 VAL A N 1
ATOM 1994 C CA . VAL A 1 242 ? 2.932 -5.629 -2.222 1.00 93.94 242 VAL A CA 1
ATOM 1995 C C . VAL A 1 242 ? 2.846 -4.975 -3.602 1.00 93.94 242 VAL A C 1
ATOM 1997 O O . VAL A 1 242 ? 3.447 -5.468 -4.556 1.00 93.94 242 VAL A O 1
ATOM 2000 N N . LEU A 1 243 ? 2.108 -3.867 -3.722 1.00 93.62 243 LEU A N 1
ATOM 2001 C CA . LEU A 1 243 ? 2.019 -3.133 -4.982 1.00 93.62 243 LEU A CA 1
ATOM 2002 C C . LEU A 1 243 ? 3.368 -2.504 -5.357 1.00 93.62 243 LEU A C 1
ATOM 2004 O O . LEU A 1 243 ? 3.779 -2.597 -6.512 1.00 93.62 243 LEU A O 1
ATOM 2008 N N . GLN A 1 244 ? 4.049 -1.898 -4.386 1.00 95.38 244 GLN A N 1
ATOM 2009 C CA . GLN A 1 244 ? 5.354 -1.277 -4.577 1.00 95.38 244 GLN A CA 1
ATOM 2010 C C . GLN A 1 244 ? 6.390 -2.293 -5.062 1.00 95.38 244 GLN A C 1
ATOM 2012 O O . GLN A 1 244 ? 6.994 -2.065 -6.105 1.00 95.38 244 GLN A O 1
ATOM 2017 N N . SER A 1 245 ? 6.542 -3.430 -4.377 1.00 95.81 245 SER A N 1
ATOM 2018 C CA . SER A 1 245 ? 7.509 -4.467 -4.755 1.00 95.81 245 SER A CA 1
ATOM 2019 C C . SER A 1 245 ? 7.258 -4.991 -6.164 1.00 95.81 245 SER A C 1
ATOM 2021 O O . SER A 1 245 ? 8.188 -5.089 -6.954 1.00 95.81 245 SER A O 1
ATOM 2023 N N . LYS A 1 246 ? 5.993 -5.236 -6.530 1.00 95.44 246 LYS A N 1
ATOM 2024 C CA . LYS A 1 246 ? 5.652 -5.666 -7.891 1.00 95.44 246 LYS A CA 1
ATOM 2025 C C . LYS A 1 246 ? 6.119 -4.655 -8.946 1.00 95.44 246 LYS A C 1
ATOM 2027 O O . LYS A 1 246 ? 6.661 -5.043 -9.976 1.00 95.44 246 LYS A O 1
ATOM 2032 N N . VAL A 1 247 ? 5.887 -3.364 -8.709 1.00 95.62 247 VAL A N 1
ATOM 2033 C CA . VAL A 1 247 ? 6.305 -2.305 -9.637 1.00 95.62 247 VAL A CA 1
ATOM 2034 C C . VAL A 1 247 ? 7.827 -2.165 -9.667 1.00 95.62 247 VAL A C 1
ATOM 2036 O O . VAL A 1 247 ? 8.394 -1.970 -10.737 1.00 95.62 247 VAL A O 1
ATOM 2039 N N . GLU A 1 248 ? 8.499 -2.268 -8.523 1.00 96.69 248 GLU A N 1
ATOM 2040 C CA . GLU A 1 248 ? 9.961 -2.226 -8.443 1.00 96.69 248 GLU A CA 1
ATOM 2041 C C . GLU A 1 248 ? 10.602 -3.369 -9.236 1.00 96.69 248 GLU A C 1
ATOM 2043 O O . GLU A 1 248 ? 11.511 -3.105 -10.024 1.00 96.69 248 GLU A O 1
ATOM 2048 N N . ASP A 1 249 ? 10.066 -4.588 -9.131 1.00 97.56 249 ASP A N 1
ATOM 2049 C CA . ASP A 1 249 ? 10.513 -5.748 -9.911 1.00 97.56 249 ASP A CA 1
ATOM 2050 C C . ASP A 1 249 ? 10.347 -5.513 -11.426 1.00 97.56 249 ASP A C 1
ATOM 2052 O O . ASP A 1 249 ? 11.251 -5.790 -12.222 1.00 97.56 249 ASP A O 1
ATOM 2056 N N . GLU A 1 250 ? 9.200 -4.966 -11.849 1.00 95.69 250 GLU A N 1
ATOM 2057 C CA . GLU A 1 250 ? 8.939 -4.622 -13.254 1.00 95.69 250 GLU A CA 1
ATOM 2058 C C . GLU A 1 250 ? 9.898 -3.531 -13.766 1.00 95.69 250 GLU A C 1
ATOM 2060 O O . GLU A 1 250 ? 10.406 -3.616 -14.890 1.00 95.69 250 GLU A O 1
ATOM 2065 N N . LEU A 1 251 ? 10.183 -2.515 -12.946 1.00 96.50 251 LEU A N 1
ATOM 2066 C CA . LEU A 1 251 ? 11.130 -1.452 -13.286 1.00 96.50 251 LEU A CA 1
ATOM 2067 C C . LEU A 1 251 ? 12.571 -1.956 -13.333 1.00 96.50 251 LEU A C 1
ATOM 2069 O O . LEU A 1 251 ? 13.327 -1.517 -14.196 1.00 96.50 251 LEU A O 1
ATOM 2073 N N . GLU A 1 252 ? 12.959 -2.869 -12.446 1.00 97.50 252 GLU A N 1
ATOM 2074 C CA . GLU A 1 252 ? 14.283 -3.489 -12.466 1.00 97.50 252 GLU A CA 1
ATOM 2075 C C . GLU A 1 252 ? 14.481 -4.334 -13.732 1.00 97.50 252 GLU A C 1
ATOM 2077 O O . GLU A 1 252 ? 15.536 -4.268 -14.368 1.00 97.50 252 GLU A O 1
ATOM 2082 N N . LEU A 1 253 ? 13.459 -5.089 -14.149 1.00 97.38 253 LEU A N 1
ATOM 2083 C CA . LEU A 1 253 ? 13.495 -5.842 -15.403 1.00 97.38 253 LEU A CA 1
ATOM 2084 C C . LEU A 1 253 ? 13.688 -4.917 -16.613 1.00 97.38 253 LEU A C 1
ATOM 2086 O O . LEU A 1 253 ? 14.466 -5.228 -17.523 1.00 97.38 253 LEU A O 1
ATOM 2090 N N . LEU A 1 254 ? 12.992 -3.781 -16.627 1.00 96.06 254 LEU A N 1
ATOM 2091 C CA . LEU A 1 254 ? 13.111 -2.792 -17.692 1.00 96.06 254 LEU A CA 1
ATOM 2092 C C . LEU A 1 254 ? 14.504 -2.144 -17.719 1.00 96.06 254 LEU A C 1
ATOM 2094 O O . LEU A 1 254 ? 15.099 -2.036 -18.790 1.00 96.06 254 LEU A O 1
ATOM 2098 N N . ASP A 1 255 ? 15.049 -1.788 -16.554 1.00 97.12 255 ASP A N 1
ATOM 2099 C CA . ASP A 1 255 ? 16.393 -1.213 -16.403 1.00 97.12 255 ASP A CA 1
ATOM 2100 C C . ASP A 1 255 ? 17.468 -2.166 -16.949 1.00 97.12 255 ASP A C 1
ATOM 2102 O O . ASP A 1 255 ? 18.265 -1.803 -17.815 1.00 97.12 255 ASP A O 1
ATOM 2106 N N . LYS A 1 256 ? 17.405 -3.444 -16.545 1.00 97.56 256 LYS A N 1
ATOM 2107 C CA . LYS A 1 256 ? 18.292 -4.506 -17.053 1.00 97.56 256 LYS A CA 1
ATOM 2108 C C . LYS A 1 256 ? 18.170 -4.689 -18.564 1.00 97.56 256 LYS A C 1
ATOM 2110 O O . LYS A 1 256 ? 19.166 -4.942 -19.243 1.00 97.56 256 LYS A O 1
ATOM 2115 N N . SER A 1 257 ? 16.957 -4.566 -19.100 1.00 96.88 257 SER A N 1
ATOM 2116 C CA . SER A 1 257 ? 16.715 -4.677 -20.541 1.00 96.88 257 SER A CA 1
ATOM 2117 C C . SER A 1 257 ? 17.364 -3.521 -21.308 1.00 96.88 257 SER A C 1
ATOM 2119 O O . SER A 1 257 ? 17.989 -3.757 -22.343 1.00 96.88 257 SER A O 1
ATOM 2121 N N . PHE A 1 258 ? 17.278 -2.290 -20.793 1.00 96.12 258 PHE A N 1
ATOM 2122 C CA . PHE A 1 258 ? 17.965 -1.139 -21.381 1.00 96.12 258 PHE A CA 1
ATOM 2123 C C . PHE A 1 258 ? 19.486 -1.260 -21.288 1.00 96.12 258 PHE A C 1
ATOM 2125 O O . PHE A 1 258 ? 20.161 -1.042 -22.292 1.00 96.12 258 PHE A O 1
ATOM 2132 N N . GLU A 1 259 ? 20.022 -1.689 -20.144 1.00 96.62 259 GLU A N 1
ATOM 2133 C CA . GLU A 1 259 ? 21.463 -1.902 -19.975 1.00 96.62 259 GLU A CA 1
ATOM 2134 C C . GLU A 1 259 ? 21.994 -2.970 -20.949 1.00 96.62 259 GLU A C 1
ATOM 2136 O O . GLU A 1 259 ? 23.017 -2.777 -21.613 1.00 96.62 259 GLU A O 1
ATOM 2141 N N . SER A 1 260 ? 21.280 -4.092 -21.085 1.00 97.25 260 SER A N 1
ATOM 2142 C CA . SER A 1 260 ? 21.631 -5.146 -22.042 1.00 97.25 260 SER A CA 1
ATOM 2143 C C . SER A 1 260 ? 21.591 -4.636 -23.483 1.00 97.25 260 SER A C 1
ATOM 2145 O O . SER A 1 260 ? 22.484 -4.949 -24.272 1.00 97.25 260 SER A O 1
ATOM 2147 N N . LEU A 1 261 ? 20.573 -3.847 -23.835 1.00 95.56 261 LEU A N 1
ATOM 2148 C CA . LEU A 1 261 ? 20.438 -3.268 -25.168 1.00 95.56 261 LEU A CA 1
ATOM 2149 C C . LEU A 1 261 ? 21.573 -2.282 -25.474 1.00 95.56 261 LEU A C 1
ATOM 2151 O O . LEU A 1 261 ? 22.107 -2.306 -26.585 1.00 95.56 261 LEU A O 1
ATOM 2155 N N . ALA A 1 262 ? 21.965 -1.446 -24.510 1.00 95.75 262 ALA A N 1
ATOM 2156 C CA . ALA A 1 262 ? 23.075 -0.507 -24.655 1.00 95.75 262 ALA A CA 1
ATOM 2157 C C . ALA A 1 262 ? 24.397 -1.246 -24.916 1.00 95.75 262 ALA A C 1
ATOM 2159 O O . ALA A 1 262 ? 25.067 -0.968 -25.912 1.00 95.75 262 ALA A O 1
ATOM 2160 N N . LYS A 1 263 ? 24.708 -2.272 -24.107 1.00 96.31 263 LYS A N 1
ATOM 2161 C CA . LYS A 1 263 ? 25.899 -3.126 -24.286 1.00 96.31 263 LYS A CA 1
ATOM 2162 C C . LYS A 1 263 ? 25.911 -3.825 -25.642 1.00 96.31 263 LYS A C 1
ATOM 2164 O O . LYS A 1 263 ? 26.925 -3.826 -26.337 1.00 96.31 263 LYS A O 1
ATOM 2169 N N . GLN A 1 264 ? 24.779 -4.404 -26.042 1.00 96.00 264 GLN A N 1
ATOM 2170 C CA . GLN A 1 264 ? 24.655 -5.059 -27.343 1.00 96.00 264 GLN A CA 1
ATOM 2171 C C . GLN A 1 264 ? 24.871 -4.064 -28.490 1.00 96.00 264 GLN A C 1
ATOM 2173 O O . GLN A 1 264 ? 25.560 -4.374 -29.459 1.00 96.00 264 GLN A O 1
ATOM 2178 N N . THR A 1 265 ? 24.299 -2.868 -28.375 1.00 94.12 265 THR A N 1
ATOM 2179 C CA . THR A 1 265 ? 24.399 -1.814 -29.389 1.00 94.12 265 THR A CA 1
ATOM 2180 C C . THR A 1 265 ? 25.833 -1.309 -29.541 1.00 94.12 265 THR A C 1
ATOM 2182 O O . THR A 1 265 ? 26.288 -1.099 -30.666 1.00 94.12 265 THR A O 1
ATOM 2185 N N . GLU A 1 266 ? 26.552 -1.136 -28.431 1.00 94.44 266 GLU A N 1
ATOM 2186 C CA . GLU A 1 266 ? 27.967 -0.761 -28.425 1.00 94.44 266 GLU A CA 1
ATOM 2187 C C . GLU A 1 266 ? 28.830 -1.835 -29.094 1.00 94.44 266 GLU A C 1
ATOM 2189 O O . GLU A 1 266 ? 29.605 -1.525 -30.002 1.00 94.44 266 GLU A O 1
ATOM 2194 N N . TRP A 1 267 ? 28.630 -3.102 -28.716 1.00 96.00 267 TRP A N 1
ATOM 2195 C CA . TRP A 1 267 ? 29.349 -4.227 -29.311 1.00 96.00 267 TRP A CA 1
ATOM 2196 C C . TRP A 1 267 ? 29.117 -4.317 -30.825 1.00 96.00 267 TRP A C 1
ATOM 2198 O O . TRP A 1 267 ? 30.076 -4.379 -31.589 1.00 96.00 267 TRP A O 1
ATOM 2208 N N . GLN A 1 268 ? 27.860 -4.229 -31.273 1.00 94.06 268 GLN A N 1
ATOM 2209 C CA . GLN A 1 268 ? 27.512 -4.242 -32.699 1.00 94.06 268 GLN A CA 1
ATOM 2210 C C . GLN A 1 268 ? 28.131 -3.068 -33.470 1.00 94.06 268 GLN A C 1
ATOM 2212 O O . GLN A 1 268 ? 28.573 -3.246 -34.601 1.00 94.06 268 GLN A O 1
ATOM 2217 N N . SER A 1 269 ? 28.149 -1.868 -32.879 1.00 94.31 269 SER A N 1
ATOM 2218 C CA . SER A 1 269 ? 28.754 -0.677 -33.492 1.00 94.31 269 SER A CA 1
ATOM 2219 C C . SER A 1 269 ? 30.259 -0.864 -33.699 1.00 94.31 269 SER A C 1
ATOM 2221 O O . SER A 1 269 ? 30.772 -0.599 -34.786 1.00 94.31 269 SER A O 1
ATOM 2223 N N . SER A 1 270 ? 30.951 -1.382 -32.677 1.00 95.06 270 SER A N 1
ATOM 2224 C CA . SER A 1 270 ? 32.389 -1.648 -32.744 1.00 95.06 270 SER A CA 1
ATOM 2225 C C . SER A 1 270 ? 32.726 -2.743 -33.753 1.00 95.06 270 SER A C 1
ATOM 2227 O O . SER A 1 270 ? 33.658 -2.569 -34.530 1.00 95.06 270 SER A O 1
ATOM 2229 N N . ASP A 1 271 ? 31.983 -3.851 -33.753 1.00 95.94 271 ASP A N 1
ATOM 2230 C CA . ASP A 1 271 ? 32.221 -4.981 -34.658 1.00 95.94 271 ASP A CA 1
ATOM 2231 C C . ASP A 1 271 ? 32.043 -4.564 -36.127 1.00 95.94 271 ASP A C 1
ATOM 2233 O O . ASP A 1 271 ? 32.909 -4.796 -36.974 1.00 95.94 271 ASP A O 1
ATOM 2237 N N . LEU A 1 272 ? 30.971 -3.815 -36.411 1.00 93.75 272 LEU A N 1
ATOM 2238 C CA . LEU A 1 272 ? 30.709 -3.259 -37.736 1.00 93.75 272 LEU A CA 1
ATOM 2239 C C . LEU A 1 272 ? 31.808 -2.283 -38.178 1.00 93.75 272 LEU A C 1
ATOM 2241 O O . LEU A 1 272 ? 32.240 -2.309 -39.332 1.00 93.75 272 LEU A O 1
ATOM 2245 N N . PHE A 1 273 ? 32.280 -1.428 -37.268 1.00 94.88 273 PHE A N 1
ATOM 2246 C CA . PHE A 1 273 ? 33.387 -0.524 -37.553 1.00 94.88 273 PHE A CA 1
ATOM 2247 C C . PHE A 1 273 ? 34.681 -1.281 -37.859 1.00 94.88 273 PHE A C 1
ATOM 2249 O O . PHE A 1 273 ? 35.341 -0.941 -38.837 1.00 94.88 273 PHE A O 1
ATOM 2256 N N . SER A 1 274 ? 35.023 -2.313 -37.081 1.00 95.06 274 SER A N 1
ATOM 2257 C CA . SER A 1 274 ? 36.205 -3.149 -37.322 1.00 95.06 274 SER A CA 1
ATOM 2258 C C . SER A 1 274 ? 36.161 -3.803 -38.704 1.00 95.06 274 SER A C 1
ATOM 2260 O O . SER A 1 274 ? 37.136 -3.704 -39.450 1.00 95.06 274 SER A O 1
ATOM 2262 N N . TYR A 1 275 ? 35.011 -4.360 -39.096 1.00 94.19 275 TYR A N 1
ATOM 2263 C CA . TYR A 1 275 ? 34.820 -4.942 -40.426 1.00 94.19 275 TYR A CA 1
ATOM 2264 C C . TYR A 1 275 ? 35.096 -3.935 -41.555 1.00 94.19 275 TYR A C 1
ATOM 2266 O O . TYR A 1 275 ? 35.905 -4.187 -42.452 1.00 94.19 275 TYR A O 1
ATOM 2274 N N . PHE A 1 276 ? 34.465 -2.758 -41.509 1.00 93.06 276 PHE A N 1
ATOM 2275 C CA . PHE A 1 276 ? 34.696 -1.735 -42.530 1.00 93.06 276 PHE A CA 1
ATOM 2276 C C . PHE A 1 276 ? 36.104 -1.137 -42.445 1.00 93.06 276 PHE A C 1
ATOM 2278 O O . PHE A 1 276 ? 36.662 -0.721 -43.455 1.00 93.06 276 PHE A O 1
ATOM 2285 N N . GLN A 1 277 ? 36.724 -1.099 -41.270 1.00 94.06 277 GLN A N 1
ATOM 2286 C CA . GLN A 1 277 ? 38.077 -0.579 -41.122 1.00 94.06 277 GLN A CA 1
ATOM 2287 C C . GLN A 1 277 ? 39.094 -1.449 -41.869 1.00 94.06 277 GLN A C 1
ATOM 2289 O O . GLN A 1 277 ? 39.995 -0.907 -42.512 1.00 94.06 277 GLN A O 1
ATOM 2294 N N . GLU A 1 278 ? 38.944 -2.772 -41.819 1.00 93.38 278 GLU A N 1
ATOM 2295 C CA . GLU A 1 278 ? 39.763 -3.704 -42.601 1.00 93.38 278 GLU A CA 1
ATOM 2296 C C . GLU A 1 278 ? 39.535 -3.520 -44.108 1.00 93.38 278 GLU A C 1
ATOM 2298 O O . GLU A 1 278 ? 40.492 -3.439 -44.882 1.00 93.38 278 GLU A O 1
ATOM 2303 N N . ALA A 1 279 ? 38.276 -3.364 -44.529 1.00 91.69 279 ALA A N 1
ATOM 2304 C CA . ALA A 1 279 ? 37.939 -3.134 -45.930 1.00 91.69 279 ALA A CA 1
ATOM 2305 C C . ALA A 1 279 ? 38.517 -1.811 -46.478 1.00 91.69 279 ALA A C 1
ATOM 2307 O O . ALA A 1 279 ? 39.043 -1.799 -47.594 1.00 91.69 279 ALA A O 1
ATOM 2308 N N . VAL A 1 280 ? 38.487 -0.712 -45.704 1.00 93.00 280 VAL A N 1
ATOM 2309 C CA . VAL A 1 280 ? 39.131 0.566 -46.087 1.00 93.00 280 VAL A CA 1
ATOM 2310 C C . VAL A 1 280 ? 40.618 0.367 -46.325 1.00 93.00 280 VAL A C 1
ATOM 2312 O O . VAL A 1 280 ? 41.142 0.852 -47.322 1.00 93.00 280 VAL A O 1
ATOM 2315 N N . GLN A 1 281 ? 41.305 -0.336 -45.422 1.00 91.12 281 GLN A N 1
ATOM 2316 C CA . GLN A 1 281 ? 42.753 -0.525 -45.524 1.00 91.12 281 GLN A CA 1
ATOM 2317 C C . GLN A 1 281 ? 43.134 -1.250 -46.816 1.00 91.12 281 GLN A C 1
ATOM 2319 O O . GLN A 1 281 ? 44.084 -0.851 -47.491 1.00 91.12 281 GLN A O 1
ATOM 2324 N N . LEU A 1 282 ? 42.369 -2.282 -47.191 1.00 92.19 282 LEU A N 1
ATOM 2325 C CA . LEU A 1 282 ? 42.563 -2.994 -48.454 1.00 92.19 282 LEU A CA 1
ATOM 2326 C C . LEU A 1 282 ? 42.319 -2.084 -49.665 1.00 92.19 282 LEU A C 1
ATOM 2328 O O . LEU A 1 282 ? 43.104 -2.101 -50.615 1.00 92.19 282 LEU A O 1
ATOM 2332 N N . TRP A 1 283 ? 41.261 -1.272 -49.628 1.00 92.12 283 TRP A N 1
ATOM 2333 C CA . TRP A 1 283 ? 40.935 -0.337 -50.704 1.00 92.12 283 TRP A CA 1
ATOM 2334 C C . TRP A 1 283 ? 41.992 0.760 -50.882 1.00 92.12 283 TRP A C 1
ATOM 2336 O O . TRP A 1 283 ? 42.452 0.986 -52.001 1.00 92.12 283 TRP A O 1
ATOM 2346 N N . GLU A 1 284 ? 42.421 1.410 -49.799 1.00 89.69 284 GLU A N 1
ATOM 2347 C CA . GLU A 1 284 ? 43.448 2.462 -49.831 1.00 89.69 284 GLU A CA 1
ATOM 2348 C C . GLU A 1 284 ? 44.800 1.911 -50.318 1.00 89.69 284 GLU A C 1
ATOM 2350 O O . GLU A 1 284 ? 45.492 2.557 -51.113 1.00 89.69 284 GLU A O 1
ATOM 2355 N N . ALA A 1 285 ? 45.161 0.687 -49.910 1.00 91.38 285 ALA A N 1
ATOM 2356 C CA . ALA A 1 285 ? 46.354 0.003 -50.409 1.00 91.38 285 ALA A CA 1
ATOM 2357 C C . ALA A 1 285 ? 46.262 -0.284 -51.917 1.00 91.38 285 ALA A C 1
ATOM 2359 O O . ALA A 1 285 ? 47.218 -0.038 -52.658 1.00 91.38 285 ALA A O 1
ATOM 2360 N N . HIS A 1 286 ? 45.104 -0.758 -52.384 1.00 91.19 286 HIS A N 1
ATOM 2361 C CA . HIS A 1 286 ? 44.848 -1.001 -53.800 1.00 91.19 286 HIS A CA 1
ATOM 2362 C C . HIS A 1 286 ? 44.893 0.295 -54.624 1.00 91.19 286 HIS A C 1
ATOM 2364 O O . HIS A 1 286 ? 45.582 0.337 -55.642 1.00 91.19 286 HIS A O 1
ATOM 2370 N N . GLN A 1 287 ? 44.246 1.375 -54.169 1.00 90.50 287 GLN A N 1
ATOM 2371 C CA . GLN A 1 287 ? 44.310 2.683 -54.833 1.00 90.50 287 GLN A CA 1
ATOM 2372 C C . GLN A 1 287 ? 45.734 3.236 -54.908 1.00 90.50 287 GLN A C 1
ATOM 2374 O O . GLN A 1 287 ? 46.129 3.779 -55.942 1.00 90.50 287 GLN A O 1
ATOM 2379 N N . SER A 1 288 ? 46.520 3.077 -53.842 1.00 90.06 288 SER A N 1
ATOM 2380 C CA . SER A 1 288 ? 47.923 3.502 -53.822 1.00 90.06 288 SER A CA 1
ATOM 2381 C C . SER A 1 288 ? 48.757 2.729 -54.848 1.00 90.06 288 SER A C 1
ATOM 2383 O O . SER A 1 288 ? 49.563 3.321 -55.567 1.00 90.06 288 SER A O 1
ATOM 2385 N N . MET A 1 289 ? 48.539 1.413 -54.957 1.00 93.69 289 MET A N 1
ATOM 2386 C CA . MET A 1 289 ? 49.204 0.562 -55.947 1.00 93.69 289 MET A CA 1
ATOM 2387 C C . MET A 1 289 ? 48.815 0.936 -57.383 1.00 93.69 289 MET A C 1
ATOM 2389 O O . MET A 1 289 ? 49.700 1.077 -58.225 1.00 93.69 289 MET A O 1
ATOM 2393 N N . LEU A 1 290 ? 47.521 1.133 -57.648 1.00 92.56 290 LEU A N 1
ATOM 2394 C CA . LEU A 1 290 ? 47.007 1.589 -58.945 1.00 92.56 290 LEU A CA 1
ATOM 2395 C C . LEU A 1 290 ? 47.606 2.933 -59.345 1.00 92.56 290 LEU A C 1
ATOM 2397 O O . LEU A 1 290 ? 48.167 3.046 -60.426 1.00 92.56 290 LEU A O 1
ATOM 2401 N N . SER A 1 291 ? 47.600 3.909 -58.437 1.00 92.12 291 SER A N 1
ATOM 2402 C CA . SER A 1 291 ? 48.175 5.235 -58.691 1.00 92.12 291 SER A CA 1
ATOM 2403 C C . SER A 1 291 ? 49.667 5.158 -59.042 1.00 92.12 291 SER A C 1
ATOM 2405 O O . SER A 1 291 ? 50.146 5.876 -59.918 1.00 92.12 291 SER A O 1
ATOM 2407 N N . ALA A 1 292 ? 50.420 4.266 -58.385 1.00 93.31 292 ALA A N 1
ATOM 2408 C CA . ALA A 1 292 ? 51.829 4.043 -58.701 1.00 93.31 292 ALA A CA 1
ATOM 2409 C C . ALA A 1 292 ? 52.028 3.383 -60.079 1.00 93.31 292 ALA A C 1
ATOM 2411 O O . ALA A 1 292 ? 52.955 3.752 -60.804 1.00 93.31 292 ALA A O 1
ATOM 2412 N N . GLN A 1 293 ? 51.170 2.425 -60.445 1.00 93.00 293 GLN A N 1
ATOM 2413 C CA . GLN A 1 293 ? 51.189 1.779 -61.761 1.00 93.00 293 GLN A CA 1
ATOM 2414 C C . GLN A 1 293 ? 50.796 2.748 -62.881 1.00 93.00 293 GLN A C 1
ATOM 2416 O O . GLN A 1 293 ? 51.474 2.776 -63.907 1.00 93.00 293 GLN A O 1
ATOM 2421 N N . ASP A 1 294 ? 49.773 3.575 -62.671 1.00 92.44 294 ASP A N 1
ATOM 2422 C CA . ASP A 1 294 ? 49.333 4.599 -63.622 1.00 92.44 294 ASP A CA 1
ATOM 2423 C C . ASP A 1 294 ? 50.437 5.631 -63.867 1.00 92.44 294 ASP A C 1
ATOM 2425 O O . ASP A 1 294 ? 50.771 5.915 -65.016 1.00 92.44 294 ASP A O 1
ATOM 2429 N N . LEU A 1 295 ? 51.106 6.104 -62.809 1.00 93.38 295 LEU A N 1
ATOM 2430 C CA . LEU A 1 295 ? 52.246 7.016 -62.934 1.00 93.38 295 LEU A CA 1
ATOM 2431 C C . LEU A 1 295 ? 53.414 6.391 -63.721 1.00 93.38 295 LEU A C 1
ATOM 2433 O O . LEU A 1 295 ? 54.084 7.062 -64.508 1.00 93.38 295 LEU A O 1
ATOM 2437 N N . GLU A 1 296 ? 53.696 5.107 -63.502 1.00 93.56 296 GLU A N 1
ATOM 2438 C CA . GLU A 1 296 ? 54.728 4.375 -64.244 1.00 93.56 296 GLU A CA 1
ATOM 2439 C C . GLU A 1 296 ? 54.342 4.192 -65.721 1.00 93.56 296 GLU A C 1
ATOM 2441 O O . GLU A 1 296 ? 55.183 4.355 -66.610 1.00 93.56 296 GLU A O 1
ATOM 2446 N N . LEU A 1 297 ? 53.070 3.905 -66.009 1.00 93.31 297 LEU A N 1
ATOM 2447 C CA . LEU A 1 297 ? 52.546 3.828 -67.372 1.00 93.31 297 LEU A CA 1
ATOM 2448 C C . LEU A 1 297 ? 52.609 5.185 -68.079 1.00 93.31 297 LEU A C 1
ATOM 2450 O O . LEU A 1 297 ? 53.069 5.242 -69.220 1.00 93.31 297 LEU A O 1
ATOM 2454 N N . GLU A 1 298 ? 52.229 6.275 -67.413 1.00 92.50 298 GLU A N 1
ATOM 2455 C CA . GLU A 1 298 ? 52.359 7.637 -67.938 1.00 92.50 298 GLU A CA 1
ATOM 2456 C C . GLU A 1 298 ? 53.810 7.971 -68.282 1.00 92.50 298 GLU A C 1
ATOM 2458 O O . GLU A 1 298 ? 54.090 8.425 -69.394 1.00 92.50 298 GLU A O 1
ATOM 2463 N N . LYS A 1 299 ? 54.757 7.665 -67.384 1.00 92.56 299 LYS A N 1
ATOM 2464 C CA . LYS A 1 299 ? 56.195 7.836 -67.651 1.00 92.56 299 LYS A CA 1
ATOM 2465 C C . LYS A 1 299 ? 56.643 7.051 -68.881 1.00 92.56 299 LYS A C 1
ATOM 2467 O O . LYS A 1 299 ? 57.373 7.590 -69.712 1.00 92.56 299 LYS A O 1
ATOM 2472 N N . ARG A 1 300 ? 56.211 5.793 -69.028 1.00 92.19 300 ARG A N 1
ATOM 2473 C CA . ARG A 1 300 ? 56.541 4.963 -70.201 1.00 92.19 300 ARG A CA 1
ATOM 2474 C C . ARG A 1 300 ? 55.936 5.521 -71.482 1.00 92.19 300 ARG A C 1
ATOM 2476 O O . ARG A 1 300 ? 56.629 5.573 -72.496 1.00 92.19 300 ARG A O 1
ATOM 2483 N N . MET A 1 301 ? 54.676 5.949 -71.453 1.00 91.31 301 MET A N 1
ATOM 2484 C CA . MET A 1 301 ? 54.023 6.573 -72.605 1.00 91.31 301 MET A CA 1
ATOM 2485 C C . MET A 1 301 ? 54.738 7.859 -73.018 1.00 91.31 301 MET A C 1
ATOM 2487 O O . MET A 1 301 ? 54.990 8.060 -74.204 1.00 91.31 301 MET A O 1
ATOM 2491 N N . GLU A 1 302 ? 55.119 8.696 -72.056 1.00 91.75 302 GLU A N 1
ATOM 2492 C CA . GLU A 1 302 ? 55.832 9.944 -72.317 1.00 91.75 302 GLU A CA 1
ATOM 2493 C C . GLU A 1 302 ? 57.233 9.689 -72.890 1.00 91.75 302 GLU A C 1
ATOM 2495 O O . GLU A 1 302 ? 57.613 10.287 -73.895 1.00 91.75 302 GLU A O 1
ATOM 2500 N N . GLN A 1 303 ? 57.971 8.712 -72.354 1.00 89.81 303 GLN A N 1
ATOM 2501 C CA . GLN A 1 303 ? 59.244 8.276 -72.940 1.00 89.81 303 GLN A CA 1
ATOM 2502 C C . GLN A 1 303 ? 59.084 7.787 -74.388 1.00 89.81 303 GLN A C 1
ATOM 2504 O O . GLN A 1 303 ? 59.921 8.092 -75.239 1.00 89.81 303 GLN A O 1
ATOM 2509 N N . GLN A 1 304 ? 58.024 7.032 -74.694 1.00 86.31 304 GLN A N 1
ATOM 2510 C CA . GLN A 1 304 ? 57.750 6.579 -76.062 1.00 86.31 304 GLN A CA 1
ATOM 2511 C C . GLN A 1 304 ? 57.376 7.743 -76.987 1.00 86.31 304 GLN A C 1
ATOM 2513 O O . GLN A 1 304 ? 57.871 7.804 -78.112 1.00 86.31 304 GLN A O 1
ATOM 2518 N N . ARG A 1 305 ? 56.577 8.707 -76.512 1.00 86.50 305 ARG A N 1
ATOM 2519 C CA . ARG A 1 305 ? 56.276 9.945 -77.253 1.00 86.50 305 ARG A CA 1
ATOM 2520 C C . ARG A 1 305 ? 57.545 10.733 -77.562 1.00 86.50 305 ARG A C 1
ATOM 2522 O O . ARG A 1 305 ? 57.729 11.165 -78.697 1.00 86.50 305 ARG A O 1
ATOM 2529 N N . GLN A 1 306 ? 58.447 10.874 -76.593 1.00 85.38 306 GLN A N 1
ATOM 2530 C CA . GLN A 1 306 ? 59.731 11.553 -76.782 1.00 85.38 306 GLN A CA 1
ATOM 2531 C C . GLN A 1 306 ? 60.614 10.841 -77.815 1.00 85.38 306 GLN A C 1
ATOM 2533 O O . GLN A 1 306 ? 61.147 11.501 -78.706 1.00 85.38 306 GLN A O 1
ATOM 2538 N N . LYS A 1 307 ? 60.714 9.505 -77.761 1.00 84.56 307 LYS A N 1
ATOM 2539 C CA . LYS A 1 307 ? 61.435 8.704 -78.770 1.00 84.56 307 LYS A CA 1
ATOM 2540 C C . LYS A 1 307 ? 60.835 8.851 -80.168 1.00 84.56 307 LYS A C 1
ATOM 2542 O O . LYS A 1 307 ? 61.576 9.026 -81.131 1.00 84.56 307 LYS A O 1
ATOM 2547 N N . HIS A 1 308 ? 59.509 8.811 -80.283 1.00 80.75 308 HIS A N 1
ATOM 2548 C CA . HIS A 1 308 ? 58.817 9.002 -81.556 1.00 80.75 308 HIS A CA 1
ATOM 2549 C C . HIS A 1 308 ? 59.083 10.399 -82.137 1.00 80.75 308 HIS A C 1
ATOM 2551 O O . HIS A 1 308 ? 59.475 10.520 -83.294 1.00 80.75 308 HIS A O 1
ATOM 2557 N N . ASN A 1 309 ? 58.976 11.447 -81.317 1.00 78.94 309 ASN A N 1
ATOM 2558 C CA . ASN A 1 309 ? 59.255 12.823 -81.731 1.00 78.94 309 ASN A CA 1
ATOM 2559 C C . ASN A 1 309 ? 60.726 13.045 -82.127 1.00 78.94 309 ASN A C 1
ATOM 2561 O O . ASN A 1 309 ? 60.994 13.832 -83.031 1.00 78.94 309 ASN A O 1
ATOM 2565 N N . ALA A 1 310 ? 61.676 12.369 -81.474 1.00 74.38 310 ALA A N 1
ATOM 2566 C CA . ALA A 1 310 ? 63.091 12.408 -81.849 1.00 74.38 310 ALA A CA 1
ATOM 2567 C C . ALA A 1 310 ? 63.347 11.707 -83.196 1.00 74.38 310 ALA A C 1
ATOM 2569 O O . ALA A 1 310 ? 63.987 12.285 -84.067 1.00 74.38 310 ALA A O 1
ATOM 2570 N N . CYS A 1 311 ? 62.762 10.525 -83.413 1.00 71.69 311 CYS A N 1
ATOM 2571 C CA . CYS A 1 311 ? 62.864 9.787 -84.676 1.00 71.69 311 CYS A CA 1
ATOM 2572 C C . CYS A 1 311 ? 62.254 10.559 -85.862 1.00 71.69 311 CYS A C 1
ATOM 2574 O O . CYS A 1 311 ? 62.843 10.612 -86.939 1.00 71.69 311 CYS A O 1
ATOM 2576 N N . VAL A 1 312 ? 61.113 11.225 -85.654 1.00 64.75 312 VAL A N 1
ATOM 2577 C CA . VAL A 1 312 ? 60.482 12.087 -86.670 1.00 64.75 312 VAL A CA 1
ATOM 2578 C C . VAL A 1 312 ? 61.339 13.321 -86.989 1.00 64.75 312 VAL A C 1
ATOM 2580 O O . VAL A 1 312 ? 61.328 13.781 -88.126 1.00 64.75 312 VAL A O 1
ATOM 2583 N N . ARG A 1 313 ? 62.111 13.843 -86.025 1.00 59.62 313 ARG A N 1
ATOM 2584 C CA . ARG A 1 313 ? 63.044 14.966 -86.240 1.00 59.62 313 ARG A CA 1
ATOM 2585 C C . ARG A 1 313 ? 64.356 14.567 -86.917 1.00 59.62 313 ARG A C 1
ATOM 2587 O O . ARG A 1 313 ? 64.950 15.417 -87.557 1.00 59.62 313 ARG A O 1
ATOM 2594 N N . GLU A 1 314 ? 64.810 13.322 -86.778 1.00 56.59 314 GLU A N 1
ATOM 2595 C CA . GLU A 1 314 ? 66.004 12.802 -87.472 1.00 56.59 314 GLU A CA 1
ATOM 2596 C C . GLU A 1 314 ? 65.719 12.372 -88.925 1.00 56.59 314 GLU A C 1
ATOM 2598 O O . GLU A 1 314 ? 66.649 12.207 -89.709 1.00 56.59 314 GLU A O 1
ATOM 2603 N N . CYS A 1 315 ? 64.445 12.196 -89.295 1.00 52.84 315 CYS A N 1
ATOM 2604 C CA . CYS A 1 315 ? 64.010 11.856 -90.658 1.00 52.84 315 CYS A CA 1
ATOM 2605 C C . CYS A 1 315 ? 63.574 13.072 -91.505 1.00 52.84 315 CYS A C 1
ATOM 2607 O O . CYS A 1 315 ? 63.124 12.878 -92.636 1.00 52.84 315 CYS A O 1
ATOM 2609 N N . ALA A 1 316 ? 63.675 14.291 -90.965 1.00 49.38 316 ALA A N 1
ATOM 2610 C CA . ALA A 1 316 ? 63.413 15.560 -91.650 1.00 49.38 316 ALA A CA 1
ATOM 2611 C C . ALA A 1 316 ? 64.725 16.322 -91.870 1.00 49.38 316 ALA A C 1
ATOM 2613 O O . ALA A 1 316 ? 64.863 16.939 -92.950 1.00 49.38 316 ALA A O 1
#

Sequence (316 aa):
MQLAEKFQFQKQGIKELDEALYEAEFSRADKLKSVLKKYVEIIEKTSYLMQPDVYRLINTEAMVINQALLGNRRAIAQLFINLMEATLQQELESHRRWQGLVDAWKALKKQALVQTFSEFMASERIQAPPAVKKEMESMLKNQKALQQKRLEHLCAVCDLLPPNYSKAQLTEWHSSLNSLNKHLDTYHMDFMMRIRLQYEKTWQECLAHVQKCKKQLLDWKAFTEEEAESLVSPYFFQMVGVLQSKVEDELELLDKSFESLAKQTEWQSSDLFSYFQEAVQLWEAHQSMLSAQDLELEKRMEQQRQKHNACVRECA

Solvent-accessible surface area (backbone atoms only — not comparable to full-atom values): 17007 Å² total; per-residue (Å²): 113,74,67,64,54,50,54,52,51,50,56,50,52,50,48,55,50,47,51,53,52,52,51,53,53,50,54,48,52,54,52,51,52,54,50,52,54,54,50,50,59,47,46,66,73,73,44,96,60,57,69,72,57,54,52,51,52,49,50,53,53,49,49,56,52,49,52,52,52,53,50,48,54,50,49,52,56,49,50,50,49,53,53,53,50,54,52,50,52,52,51,52,52,51,50,54,52,51,49,54,53,49,53,52,50,50,51,53,52,51,52,52,50,53,50,54,51,49,53,54,58,67,28,58,70,63,71,57,36,64,68,47,55,52,53,52,56,52,45,56,54,49,52,52,54,52,50,49,53,50,51,53,58,61,57,52,55,68,74,41,41,81,90,71,47,45,66,67,61,53,52,51,53,51,51,53,52,52,51,52,53,51,50,54,48,52,50,52,53,54,47,52,53,53,48,53,52,49,51,50,53,51,49,51,51,50,53,51,49,52,53,50,53,43,50,54,42,48,73,65,71,78,46,50,73,66,63,35,45,67,49,45,59,64,55,52,49,45,58,52,47,55,55,48,52,55,52,51,54,55,50,50,53,50,51,53,50,51,53,51,49,47,55,52,50,52,51,53,53,51,53,54,47,53,57,51,52,56,53,36,53,55,49,52,52,50,53,54,50,49,53,54,50,50,54,51,49,51,52,52,51,51,53,49,51,52,51,50,56,50,53,58,60,76,75,107